Protein AF-A0A367WI48-F1 (afdb_monomer_lite)

Sequence (202 aa):
MNIEHQARLDLGQDYIAILPGCAQPVSLAIAKFRTCWGPYSAFSRRYPILRLIQELIDPAIAEYMDSLPNSYKNYVAGSGSGVGFSEIIRLIGLEAMVRMQRQLLRQFIKTSDEQTQRDQCFVATIESLIELTWDCACKRPKKSTATKGVNLNVQRKHNFCEFCGNLTEYSKFMLTVEQRKTNEVELIDHKKLGSGPINFRS

Structure (mmCIF, N/CA/C/O backbone):
data_AF-A0A367WI48-F1
#
_entry.id   AF-A0A367WI48-F1
#
loop_
_atom_site.group_PDB
_atom_site.id
_atom_site.type_symbol
_atom_site.label_atom_id
_atom_site.label_alt_id
_atom_site.label_comp_id
_atom_site.label_asym_id
_atom_site.label_entity_id
_atom_site.label_seq_id
_atom_site.pdbx_PDB_ins_code
_atom_site.Cartn_x
_atom_site.Cartn_y
_atom_site.Cartn_z
_atom_site.occupancy
_atom_site.B_iso_or_equiv
_atom_site.auth_seq_id
_atom_site.auth_comp_id
_atom_site.auth_asym_id
_atom_site.auth_atom_id
_atom_site.pdbx_PDB_model_num
ATOM 1 N N . MET A 1 1 ? 22.424 9.486 13.783 1.00 47.12 1 MET A N 1
ATOM 2 C CA . MET A 1 1 ? 21.858 9.916 12.486 1.00 47.12 1 MET A CA 1
ATOM 3 C C . MET A 1 1 ? 20.721 8.974 12.142 1.00 47.12 1 MET A C 1
ATOM 5 O O . MET A 1 1 ? 20.911 7.771 12.232 1.00 47.12 1 MET A O 1
ATOM 9 N N . ASN A 1 2 ? 19.530 9.519 11.896 1.00 64.62 2 ASN A N 1
ATOM 10 C CA . ASN A 1 2 ? 18.283 8.766 11.762 1.00 64.62 2 ASN A CA 1
ATOM 11 C C . ASN A 1 2 ? 18.339 7.872 10.507 1.00 64.62 2 ASN A C 1
ATOM 13 O O . ASN A 1 2 ? 18.608 8.387 9.424 1.00 64.62 2 ASN A O 1
ATOM 17 N N . ILE A 1 3 ? 18.122 6.560 10.650 1.00 65.81 3 ILE A N 1
ATOM 18 C CA . ILE A 1 3 ? 18.212 5.561 9.562 1.00 65.81 3 ILE A CA 1
ATOM 19 C C . ILE A 1 3 ? 17.354 5.982 8.354 1.00 65.81 3 ILE A C 1
ATOM 21 O O . ILE A 1 3 ? 17.777 5.846 7.210 1.00 65.81 3 ILE A O 1
ATOM 25 N N . GLU A 1 4 ? 16.198 6.598 8.611 1.00 66.81 4 GLU A N 1
ATOM 26 C CA . GLU A 1 4 ? 15.299 7.158 7.592 1.00 66.81 4 GLU A CA 1
ATOM 27 C C . GLU A 1 4 ? 15.905 8.356 6.839 1.00 66.81 4 GLU A C 1
ATOM 29 O O . GLU A 1 4 ? 15.733 8.486 5.629 1.00 66.81 4 GLU A O 1
ATOM 34 N N . HIS A 1 5 ? 16.669 9.217 7.521 1.00 63.38 5 HIS A N 1
ATOM 35 C CA . HIS A 1 5 ? 17.347 10.346 6.879 1.00 63.38 5 HIS A CA 1
ATOM 36 C C . HIS A 1 5 ? 18.465 9.859 5.951 1.00 63.38 5 HIS A C 1
ATOM 38 O O . HIS A 1 5 ? 18.629 10.400 4.861 1.00 63.38 5 HIS A O 1
ATOM 44 N N . GLN A 1 6 ? 19.207 8.822 6.353 1.00 63.84 6 GLN A N 1
ATOM 45 C CA . GLN A 1 6 ? 20.233 8.222 5.498 1.00 63.84 6 GLN A CA 1
ATOM 46 C C . GLN A 1 6 ? 19.604 7.523 4.285 1.00 63.84 6 GLN A C 1
ATOM 48 O O . GLN A 1 6 ? 20.007 7.788 3.158 1.00 63.84 6 GLN A O 1
ATOM 53 N N . ALA A 1 7 ? 18.539 6.741 4.486 1.00 65.12 7 ALA A N 1
ATOM 54 C CA . ALA A 1 7 ? 17.816 6.090 3.393 1.00 65.12 7 ALA A CA 1
ATOM 55 C C . ALA A 1 7 ? 17.245 7.095 2.375 1.00 65.12 7 ALA A C 1
ATOM 57 O O . ALA A 1 7 ? 17.258 6.837 1.171 1.00 65.12 7 ALA A O 1
ATOM 58 N N . ARG A 1 8 ? 16.771 8.258 2.840 1.00 69.81 8 ARG A N 1
ATOM 59 C CA . ARG A 1 8 ? 16.277 9.338 1.973 1.00 69.81 8 ARG A CA 1
ATOM 60 C C . ARG A 1 8 ? 17.384 9.973 1.134 1.00 69.81 8 ARG A C 1
ATOM 62 O O . ARG A 1 8 ? 17.139 10.315 -0.021 1.00 69.81 8 ARG A O 1
ATOM 69 N N . LEU A 1 9 ? 18.585 10.114 1.693 1.00 68.38 9 LEU A N 1
ATOM 70 C CA . LEU A 1 9 ? 19.755 10.601 0.960 1.00 68.38 9 LEU A CA 1
ATOM 71 C C . LEU A 1 9 ? 20.241 9.576 -0.074 1.00 68.38 9 LEU A C 1
ATOM 73 O O . LEU A 1 9 ? 20.512 9.955 -1.211 1.00 68.38 9 LEU A O 1
ATOM 77 N N . ASP A 1 10 ? 20.297 8.297 0.299 1.00 65.38 10 ASP A N 1
ATOM 78 C CA . ASP A 1 10 ? 20.833 7.226 -0.550 1.00 65.38 10 ASP A CA 1
ATOM 79 C C . ASP A 1 10 ? 19.925 6.918 -1.752 1.00 65.38 10 ASP A C 1
ATOM 81 O O . ASP A 1 10 ? 20.409 6.643 -2.851 1.00 65.38 10 ASP A O 1
ATOM 85 N N . LEU A 1 11 ? 18.603 6.966 -1.558 1.00 65.81 11 LEU A N 1
ATOM 86 C CA . LEU A 1 11 ? 17.622 6.603 -2.587 1.00 65.81 11 LEU A CA 1
ATOM 87 C C . LEU A 1 11 ? 17.169 7.792 -3.445 1.00 65.81 11 LEU A C 1
ATOM 89 O O . LEU A 1 11 ? 16.710 7.593 -4.569 1.00 65.81 11 LEU A O 1
ATOM 93 N N . GLY A 1 12 ? 17.295 9.030 -2.957 1.00 72.31 12 GLY A N 1
ATOM 94 C CA . GLY A 1 12 ? 16.944 10.235 -3.713 1.00 72.31 12 GLY A CA 1
ATOM 95 C C . GLY A 1 12 ? 15.519 10.195 -4.287 1.00 72.31 12 GLY A C 1
ATOM 96 O O . GLY A 1 12 ? 14.542 10.218 -3.545 1.00 72.31 12 GLY A O 1
ATOM 97 N N . GLN A 1 13 ? 15.398 10.147 -5.620 1.00 65.25 13 GLN A N 1
ATOM 98 C CA . GLN A 1 13 ? 14.105 10.083 -6.330 1.00 65.25 13 GLN A CA 1
ATOM 99 C C . GLN A 1 13 ? 13.401 8.720 -6.227 1.00 65.25 13 GLN A C 1
ATOM 101 O O . GLN A 1 13 ? 12.221 8.628 -6.548 1.00 65.25 13 GLN A O 1
ATOM 106 N N . ASP A 1 14 ? 14.107 7.680 -5.786 1.00 67.81 14 ASP A N 1
ATOM 107 C CA . ASP A 1 14 ? 13.581 6.332 -5.565 1.00 67.81 14 ASP A CA 1
ATOM 108 C C . ASP A 1 14 ? 13.254 6.094 -4.072 1.00 67.81 14 ASP A C 1
ATOM 110 O O . ASP A 1 14 ? 13.211 4.955 -3.594 1.00 67.81 14 ASP A O 1
ATOM 114 N N . TYR A 1 15 ? 13.031 7.165 -3.303 1.00 80.25 15 TYR A N 1
ATOM 115 C CA . TYR A 1 15 ? 12.593 7.082 -1.913 1.00 80.25 15 TYR A CA 1
ATOM 116 C C . TYR A 1 15 ? 11.065 7.056 -1.809 1.00 80.25 15 TYR A C 1
ATOM 118 O O . TYR A 1 15 ? 10.415 8.049 -2.118 1.00 80.25 15 TYR A O 1
ATOM 126 N N . ILE A 1 16 ? 10.515 5.954 -1.295 1.00 83.44 16 ILE A N 1
ATOM 127 C CA . ILE A 1 16 ? 9.084 5.820 -0.976 1.00 83.44 16 ILE A CA 1
ATOM 128 C C . ILE A 1 16 ? 8.861 6.177 0.483 1.00 83.44 16 ILE A C 1
ATOM 130 O O . ILE A 1 16 ? 9.529 5.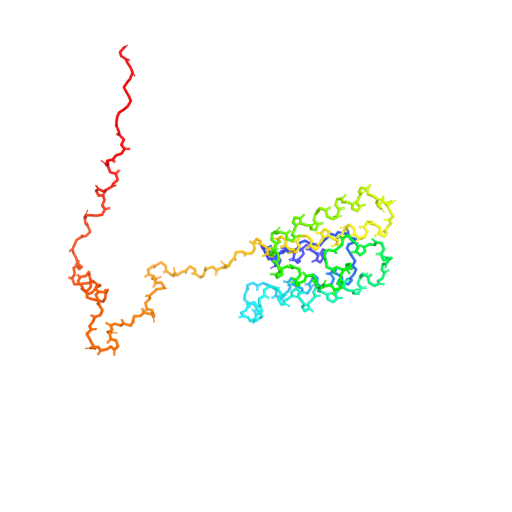589 1.322 1.00 83.44 16 ILE A O 1
ATOM 134 N N . ALA A 1 17 ? 7.940 7.068 0.839 1.00 85.56 17 ALA A N 1
ATOM 135 C CA . ALA A 1 17 ? 7.686 7.396 2.247 1.00 85.56 17 ALA A CA 1
ATOM 136 C C . ALA A 1 17 ? 6.996 6.243 3.012 1.00 85.56 17 ALA A C 1
ATOM 138 O O . ALA A 1 17 ? 6.113 5.575 2.484 1.00 85.56 17 ALA A O 1
ATOM 139 N N . ILE A 1 18 ? 7.395 6.016 4.269 1.00 90.31 18 ILE A N 1
ATOM 140 C CA . ILE A 1 18 ? 6.659 5.177 5.229 1.00 90.31 18 ILE A CA 1
ATOM 141 C C . ILE A 1 18 ? 6.183 6.114 6.330 1.00 90.31 18 ILE A C 1
ATOM 143 O O . ILE A 1 18 ? 6.982 6.880 6.873 1.00 90.31 18 ILE A O 1
ATOM 147 N N . LEU A 1 19 ? 4.893 6.080 6.648 1.00 90.38 19 LEU A N 1
ATOM 148 C CA . LEU A 1 19 ? 4.349 6.948 7.679 1.00 90.38 19 LEU A CA 1
ATOM 149 C C . LEU A 1 19 ? 4.687 6.428 9.084 1.00 90.38 19 LEU A C 1
ATOM 151 O O . LEU A 1 19 ? 4.693 5.212 9.313 1.00 90.38 19 LEU A O 1
ATOM 155 N N . PRO A 1 20 ? 4.940 7.334 10.049 1.00 88.81 20 PRO A N 1
ATOM 156 C CA . PRO A 1 20 ? 5.129 6.954 11.442 1.00 88.81 20 PRO A CA 1
ATOM 157 C C . PRO A 1 20 ? 3.922 6.172 11.970 1.00 88.81 20 PRO A C 1
ATOM 159 O O . PRO A 1 20 ? 2.783 6.584 11.780 1.00 88.81 20 PRO A O 1
ATOM 162 N N . GLY A 1 21 ? 4.173 5.047 12.640 1.00 89.75 21 GLY A N 1
ATOM 163 C CA . GLY A 1 21 ? 3.110 4.180 13.162 1.00 89.75 21 GLY A CA 1
ATOM 164 C C . GLY A 1 21 ? 2.577 3.143 12.168 1.00 89.75 21 GLY A C 1
ATOM 165 O O . GLY A 1 21 ? 1.692 2.373 12.531 1.00 89.75 21 GLY A O 1
ATOM 166 N N . CYS A 1 22 ? 3.126 3.075 10.949 1.00 93.00 22 CYS A N 1
ATOM 167 C CA . CYS A 1 22 ? 2.850 1.989 10.009 1.00 93.00 22 CYS A CA 1
ATOM 168 C C . CYS A 1 22 ? 3.175 0.620 10.632 1.00 93.00 22 CYS A C 1
ATOM 170 O O . CYS A 1 22 ? 4.177 0.461 11.335 1.00 93.00 22 CYS A O 1
ATOM 172 N N . ALA A 1 23 ? 2.328 -0.372 10.359 1.00 94.50 23 ALA A N 1
ATOM 173 C CA . ALA A 1 23 ? 2.475 -1.721 10.877 1.00 94.50 23 ALA A CA 1
ATOM 174 C C . ALA A 1 23 ? 3.844 -2.322 10.527 1.00 94.50 23 ALA A C 1
ATOM 176 O O . ALA A 1 23 ? 4.371 -2.141 9.425 1.00 94.50 23 ALA A O 1
ATOM 177 N N . GLN A 1 24 ? 4.423 -3.076 11.464 1.00 94.81 24 GLN A N 1
ATOM 178 C CA . GLN A 1 24 ? 5.767 -3.631 11.302 1.00 94.81 24 GLN A CA 1
ATOM 179 C C . GLN A 1 24 ? 5.911 -4.531 10.055 1.00 94.81 24 GLN A C 1
ATOM 181 O O . GLN A 1 24 ? 6.867 -4.314 9.308 1.00 94.81 24 GLN A O 1
ATOM 186 N N . PRO A 1 25 ? 4.998 -5.481 9.755 1.00 94.50 25 PRO A N 1
ATOM 187 C CA . PRO A 1 25 ? 5.139 -6.325 8.565 1.00 94.50 25 PRO A CA 1
ATOM 188 C C . PRO A 1 25 ? 5.172 -5.496 7.273 1.00 94.50 25 PRO A C 1
ATOM 190 O O . PRO A 1 25 ? 6.031 -5.697 6.413 1.00 94.50 25 PRO A O 1
ATOM 193 N N . VAL A 1 26 ? 4.291 -4.494 7.176 1.00 94.44 26 VAL A N 1
ATOM 194 C CA . VAL A 1 26 ? 4.155 -3.634 5.993 1.00 94.44 26 VAL A CA 1
ATOM 195 C C . VAL A 1 26 ? 5.338 -2.677 5.853 1.00 94.44 26 VAL A C 1
ATOM 197 O O . VAL A 1 26 ? 5.917 -2.573 4.774 1.00 94.44 26 VAL A O 1
ATOM 200 N N . SER A 1 27 ? 5.758 -2.014 6.930 1.00 93.75 27 SER A N 1
ATOM 201 C CA . SER A 1 27 ? 6.914 -1.107 6.900 1.00 93.75 27 SER A CA 1
ATOM 202 C C . SER A 1 27 ? 8.210 -1.831 6.518 1.00 93.75 27 SER A C 1
ATOM 204 O O . SER A 1 27 ? 8.969 -1.330 5.687 1.00 93.75 27 SER A O 1
ATOM 206 N N . LEU A 1 28 ? 8.438 -3.046 7.032 1.00 93.12 28 LEU A N 1
ATOM 207 C CA . LEU A 1 28 ? 9.578 -3.881 6.639 1.00 93.12 28 LEU A CA 1
ATOM 208 C C . LEU A 1 28 ? 9.509 -4.298 5.166 1.00 93.12 28 LEU A C 1
ATOM 210 O O . LEU A 1 28 ? 10.534 -4.303 4.478 1.00 93.12 28 LEU A O 1
ATOM 214 N N . ALA A 1 29 ? 8.320 -4.632 4.668 1.00 94.12 29 ALA A N 1
ATOM 215 C CA . ALA A 1 29 ? 8.118 -4.978 3.268 1.00 94.12 29 ALA A CA 1
ATOM 216 C C . ALA A 1 29 ? 8.383 -3.788 2.335 1.00 94.12 29 ALA A C 1
ATOM 218 O O . ALA A 1 29 ? 9.097 -3.944 1.344 1.00 94.12 29 ALA A O 1
ATOM 219 N N . ILE A 1 30 ? 7.904 -2.586 2.680 1.00 91.62 30 ILE A N 1
ATOM 220 C CA . ILE A 1 30 ? 8.191 -1.353 1.929 1.00 91.62 30 ILE A CA 1
ATOM 221 C C . ILE A 1 30 ? 9.692 -1.042 1.972 1.00 91.62 30 ILE A C 1
ATOM 223 O O . ILE A 1 30 ? 10.283 -0.715 0.944 1.00 91.62 30 ILE A O 1
ATOM 227 N N . ALA A 1 31 ? 10.348 -1.207 3.122 1.00 89.69 31 ALA A N 1
ATOM 228 C CA . ALA A 1 31 ? 11.792 -1.009 3.235 1.00 89.69 31 ALA A CA 1
ATOM 229 C C . ALA A 1 31 ? 12.585 -1.970 2.330 1.00 89.69 31 ALA A C 1
ATOM 231 O O . ALA A 1 31 ? 13.525 -1.547 1.659 1.00 89.69 31 ALA A O 1
ATOM 232 N N . LYS A 1 32 ? 12.181 -3.245 2.239 1.00 88.88 32 LYS A N 1
ATOM 233 C CA . LYS A 1 32 ? 12.758 -4.203 1.278 1.00 88.88 32 LYS A CA 1
ATOM 234 C C . LYS A 1 32 ? 12.434 -3.825 -0.168 1.00 88.88 32 LYS A C 1
ATOM 236 O O . LYS A 1 32 ? 13.302 -3.887 -1.030 1.00 88.88 32 LYS A O 1
ATOM 241 N N . PHE A 1 33 ? 11.214 -3.373 -0.443 1.00 89.00 33 PHE A N 1
ATOM 242 C CA . PHE A 1 33 ? 10.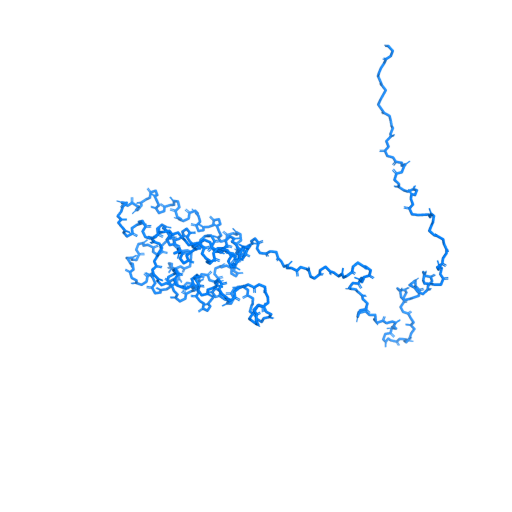826 -2.903 -1.772 1.00 89.00 33 PHE A CA 1
ATOM 243 C C . PHE A 1 33 ? 11.731 -1.752 -2.243 1.00 89.00 33 PHE A C 1
ATOM 245 O O . PHE A 1 33 ? 12.208 -1.775 -3.381 1.00 89.00 33 PHE A O 1
ATOM 252 N N . ARG A 1 34 ? 12.051 -0.802 -1.348 1.00 85.75 34 ARG A N 1
ATOM 253 C CA . ARG A 1 34 ? 12.959 0.329 -1.610 1.00 85.75 34 ARG A CA 1
ATOM 254 C C . ARG A 1 34 ? 14.348 -0.108 -2.100 1.00 85.75 34 ARG A C 1
ATOM 256 O O . ARG A 1 34 ? 14.935 0.571 -2.937 1.00 85.75 34 ARG A O 1
ATOM 263 N N . THR A 1 35 ? 14.878 -1.238 -1.632 1.00 81.00 35 THR A N 1
ATOM 264 C CA . THR A 1 35 ? 16.200 -1.721 -2.073 1.00 81.00 35 THR A CA 1
ATOM 265 C C . THR A 1 35 ? 16.134 -2.460 -3.411 1.00 81.00 35 THR A C 1
ATOM 267 O O . THR A 1 35 ? 17.088 -2.434 -4.189 1.00 81.00 35 THR A O 1
ATOM 270 N N . CYS A 1 36 ? 14.998 -3.084 -3.725 1.00 77.88 36 CYS A N 1
ATOM 271 C CA . CYS A 1 36 ? 14.823 -3.870 -4.945 1.00 77.88 36 CYS A CA 1
ATOM 272 C C . CYS A 1 36 ? 14.371 -3.039 -6.156 1.00 77.88 36 CYS A C 1
ATOM 274 O O . CYS A 1 36 ? 14.679 -3.412 -7.292 1.00 77.88 36 CYS A O 1
ATOM 276 N N . TRP A 1 37 ? 13.654 -1.928 -5.949 1.00 78.00 37 TRP A N 1
ATOM 277 C CA . TRP A 1 37 ? 13.017 -1.184 -7.043 1.00 78.00 37 TRP A CA 1
ATOM 278 C C . TRP A 1 37 ? 13.905 -0.123 -7.720 1.00 78.00 37 TRP A C 1
ATOM 280 O O . TRP A 1 37 ? 13.530 0.352 -8.791 1.00 78.00 37 TRP A O 1
ATOM 290 N N . GLY A 1 38 ? 15.069 0.243 -7.173 1.00 65.50 38 GLY A N 1
ATOM 291 C CA . GLY A 1 38 ? 15.946 1.271 -7.755 1.00 65.50 38 GLY A CA 1
ATOM 292 C C . GLY A 1 38 ? 16.438 0.960 -9.190 1.00 65.50 38 GLY A C 1
ATOM 293 O O . GLY A 1 38 ? 16.544 -0.209 -9.584 1.00 65.50 38 GLY A O 1
ATOM 294 N N . PRO A 1 39 ? 16.750 1.984 -10.008 1.00 54.97 39 PRO A N 1
ATOM 295 C CA . PRO A 1 39 ? 17.339 1.812 -11.331 1.00 54.97 39 PRO A CA 1
ATOM 296 C C . PRO A 1 39 ? 18.713 1.152 -11.176 1.00 54.97 39 PRO A C 1
ATOM 298 O O . PRO A 1 39 ? 19.511 1.596 -10.363 1.00 54.97 39 PRO A O 1
ATOM 301 N N . TYR A 1 40 ? 18.987 0.116 -11.974 1.00 42.84 40 TYR A N 1
ATOM 302 C CA . TYR A 1 40 ? 20.199 -0.726 -11.930 1.00 42.84 40 TYR A CA 1
ATOM 303 C C . TYR A 1 40 ? 20.240 -1.858 -10.898 1.00 42.84 40 TYR A C 1
ATOM 305 O O . TYR A 1 40 ? 21.224 -2.599 -10.888 1.00 42.84 40 TYR A O 1
ATOM 313 N N . SER A 1 41 ? 19.182 -2.113 -10.122 1.00 49.16 41 SER A N 1
ATOM 314 C CA . SER A 1 41 ? 19.106 -3.420 -9.463 1.00 49.16 41 SER A CA 1
ATOM 315 C C . SER A 1 41 ? 19.038 -4.507 -10.551 1.00 49.16 41 SER A C 1
ATOM 317 O O . SER A 1 41 ? 18.305 -4.376 -11.538 1.00 49.16 41 SER A O 1
ATOM 319 N N . ALA A 1 42 ? 19.799 -5.598 -10.415 1.00 44.78 42 ALA A N 1
ATOM 320 C CA . ALA A 1 42 ? 19.717 -6.741 -11.339 1.00 44.78 42 ALA A CA 1
ATOM 321 C C . ALA A 1 42 ? 18.272 -7.289 -11.459 1.00 44.78 42 ALA A C 1
ATOM 323 O O . ALA A 1 42 ? 17.909 -7.921 -12.452 1.00 44.78 42 ALA A O 1
ATOM 324 N N . PHE A 1 43 ? 17.435 -6.964 -10.471 1.00 45.00 43 PHE A N 1
ATOM 325 C CA . PHE A 1 43 ? 16.011 -7.255 -10.386 1.00 45.00 43 PHE A CA 1
ATOM 326 C C . PHE A 1 43 ? 15.131 -6.316 -11.240 1.00 45.00 43 PHE A C 1
ATOM 328 O O . PHE A 1 43 ? 14.153 -6.772 -11.830 1.00 45.00 43 PHE A O 1
ATOM 335 N N . SER A 1 44 ? 15.496 -5.043 -11.427 1.00 45.53 44 SER A N 1
ATOM 336 C CA . SER A 1 44 ? 14.730 -4.063 -12.223 1.00 45.53 44 SER A CA 1
ATOM 337 C C . SER A 1 44 ? 14.587 -4.447 -13.706 1.00 45.53 44 SER A C 1
ATOM 339 O O . SER A 1 44 ? 13.616 -4.053 -14.351 1.00 45.53 44 SER A O 1
ATOM 341 N N . ARG A 1 45 ? 15.506 -5.256 -14.256 1.00 48.75 45 ARG A N 1
ATOM 342 C CA . ARG A 1 45 ? 15.427 -5.755 -15.644 1.00 48.75 45 ARG A CA 1
ATOM 343 C C . ARG A 1 45 ? 14.502 -6.965 -15.825 1.00 48.75 45 ARG A C 1
ATOM 345 O O . ARG A 1 45 ? 14.214 -7.315 -16.965 1.00 48.75 45 ARG A O 1
ATOM 352 N N . ARG A 1 46 ? 14.074 -7.628 -14.742 1.00 46.78 46 ARG A N 1
ATOM 353 C CA . ARG A 1 46 ? 13.409 -8.947 -14.801 1.00 46.78 46 ARG A CA 1
ATOM 354 C C . ARG A 1 46 ? 12.053 -9.016 -14.087 1.00 46.78 46 ARG A C 1
ATOM 356 O O . ARG A 1 46 ? 11.295 -9.942 -14.358 1.00 46.78 46 ARG A O 1
ATOM 363 N N . TYR A 1 47 ? 11.726 -8.048 -13.228 1.00 53.59 47 TYR A N 1
ATOM 364 C CA . TYR A 1 47 ? 10.480 -8.029 -12.457 1.00 53.59 47 TYR A CA 1
ATOM 365 C C . TYR A 1 47 ? 9.636 -6.798 -12.828 1.00 53.59 47 TYR A C 1
ATOM 367 O O . TYR A 1 47 ? 10.036 -5.672 -12.526 1.00 53.59 47 TYR A O 1
ATOM 375 N N . PRO A 1 48 ? 8.467 -6.973 -13.479 1.00 75.50 48 PRO A N 1
ATOM 376 C CA . PRO A 1 48 ? 7.454 -5.923 -13.565 1.00 75.50 48 PRO A CA 1
ATOM 377 C C . PRO A 1 48 ? 7.154 -5.431 -12.147 1.00 75.50 48 PRO A C 1
ATOM 379 O O . PRO A 1 48 ? 7.073 -6.252 -11.239 1.00 75.50 48 PRO A O 1
ATOM 382 N N . ILE A 1 49 ? 6.976 -4.128 -11.937 1.00 82.69 49 ILE A N 1
ATOM 383 C CA . ILE A 1 49 ? 6.721 -3.535 -10.608 1.00 82.69 49 ILE A CA 1
ATOM 384 C C . ILE A 1 49 ? 5.622 -4.275 -9.818 1.00 82.69 49 ILE A C 1
ATOM 386 O O . ILE A 1 49 ? 5.750 -4.482 -8.617 1.00 82.69 49 ILE A O 1
ATOM 390 N N . LEU A 1 50 ? 4.611 -4.789 -10.526 1.00 84.44 50 LEU A N 1
ATOM 391 C CA . LEU A 1 50 ? 3.533 -5.618 -9.982 1.00 84.44 50 LEU A CA 1
ATOM 392 C C . LEU A 1 50 ? 4.021 -6.914 -9.331 1.00 84.44 50 LEU A C 1
ATOM 394 O O . LEU A 1 50 ? 3.477 -7.323 -8.317 1.00 84.44 50 LEU A O 1
ATOM 398 N N . ARG A 1 51 ? 5.056 -7.549 -9.884 1.00 85.25 51 ARG A N 1
ATOM 399 C CA . ARG A 1 51 ? 5.631 -8.777 -9.331 1.00 85.25 51 ARG A CA 1
ATOM 400 C C . ARG A 1 51 ? 6.379 -8.509 -8.026 1.00 85.25 51 ARG A C 1
ATOM 402 O O . ARG A 1 51 ? 6.283 -9.311 -7.111 1.00 85.25 51 ARG A O 1
ATOM 409 N N . LEU A 1 52 ? 7.061 -7.365 -7.911 1.00 88.12 52 LEU A N 1
ATOM 410 C CA . LEU A 1 52 ? 7.668 -6.948 -6.639 1.00 88.12 52 LEU A CA 1
ATOM 411 C C . LEU A 1 52 ? 6.601 -6.672 -5.572 1.00 88.12 52 LEU A C 1
ATOM 413 O O . LEU A 1 52 ? 6.791 -7.040 -4.418 1.00 88.12 52 LEU A O 1
ATOM 417 N N . ILE A 1 53 ? 5.474 -6.063 -5.956 1.00 90.50 53 ILE A N 1
ATOM 418 C CA . ILE A 1 53 ? 4.329 -5.873 -5.053 1.00 90.50 53 ILE A CA 1
ATOM 419 C C . ILE A 1 53 ? 3.776 -7.238 -4.623 1.00 90.50 53 ILE A C 1
ATOM 421 O O . ILE A 1 53 ? 3.623 -7.487 -3.433 1.00 90.50 53 ILE A O 1
ATOM 425 N N . GLN A 1 54 ? 3.564 -8.151 -5.568 1.00 91.12 54 GLN A N 1
ATOM 426 C CA . GLN A 1 54 ? 3.054 -9.492 -5.289 1.00 91.12 54 GLN A CA 1
ATOM 427 C C . GLN A 1 54 ? 3.965 -10.303 -4.352 1.00 91.12 54 GLN A C 1
ATOM 429 O O . GLN A 1 54 ? 3.478 -11.001 -3.473 1.00 91.12 54 GLN A O 1
ATOM 434 N N . GLU A 1 55 ? 5.285 -10.240 -4.537 1.00 90.75 55 GLU A N 1
ATOM 435 C CA . GLU A 1 55 ? 6.233 -11.055 -3.766 1.00 90.75 55 GLU A CA 1
ATOM 436 C C . GLU A 1 55 ? 6.555 -10.456 -2.387 1.00 90.75 55 GLU A C 1
ATOM 438 O O . GLU A 1 55 ? 6.817 -11.204 -1.447 1.00 90.75 55 GLU A O 1
ATOM 443 N N . LEU A 1 56 ? 6.551 -9.124 -2.249 1.00 92.19 56 LEU A N 1
ATOM 444 C CA . LEU A 1 56 ? 6.970 -8.451 -1.012 1.00 92.19 56 LEU A CA 1
ATOM 445 C C . LEU A 1 56 ? 5.808 -7.853 -0.221 1.00 92.19 56 LEU A C 1
ATOM 447 O O . LEU A 1 56 ? 5.811 -7.926 1.005 1.00 92.19 56 LEU A O 1
ATOM 451 N N . ILE A 1 57 ? 4.845 -7.234 -0.903 1.00 93.94 57 ILE A N 1
ATOM 452 C CA . ILE A 1 57 ? 3.799 -6.422 -0.272 1.00 93.94 57 ILE A CA 1
ATOM 453 C C . ILE A 1 57 ? 2.555 -7.260 0.028 1.00 93.94 57 ILE A C 1
ATOM 455 O O . ILE A 1 57 ? 2.056 -7.189 1.147 1.00 93.94 57 ILE A O 1
ATOM 459 N N . ASP A 1 58 ? 2.082 -8.084 -0.914 1.00 93.50 58 ASP A N 1
ATOM 460 C CA . ASP A 1 58 ? 0.872 -8.898 -0.708 1.00 93.50 58 ASP A CA 1
ATOM 461 C C . ASP A 1 58 ? 0.956 -9.798 0.545 1.00 93.50 58 ASP A C 1
ATOM 463 O O . ASP A 1 58 ? 0.001 -9.786 1.327 1.00 93.50 58 ASP A O 1
ATOM 467 N N . PRO A 1 59 ? 2.070 -10.516 0.821 1.00 94.38 59 PRO A N 1
ATOM 468 C CA . PRO A 1 59 ? 2.179 -11.335 2.029 1.00 94.38 59 PRO A CA 1
ATOM 469 C C . PRO A 1 59 ? 2.174 -10.500 3.312 1.00 94.38 59 PRO A C 1
ATOM 471 O O . PRO A 1 59 ? 1.554 -10.890 4.296 1.00 94.38 59 PRO A O 1
ATOM 474 N N . ALA A 1 60 ? 2.821 -9.332 3.296 1.00 95.06 60 ALA A N 1
ATOM 475 C CA . ALA A 1 60 ? 2.875 -8.441 4.452 1.00 95.06 60 ALA A CA 1
ATOM 476 C C . ALA A 1 60 ? 1.511 -7.808 4.763 1.00 95.06 60 ALA A C 1
ATOM 478 O O . ALA A 1 60 ? 1.167 -7.624 5.931 1.00 95.06 60 ALA A O 1
ATOM 479 N N . ILE A 1 61 ? 0.722 -7.496 3.728 1.00 94.12 61 ILE A N 1
ATOM 480 C CA . ILE A 1 61 ? -0.669 -7.068 3.895 1.00 94.12 61 ILE A CA 1
ATOM 481 C C . ILE A 1 61 ? -1.490 -8.217 4.473 1.00 94.12 61 ILE A C 1
ATOM 483 O O . ILE A 1 61 ? -2.217 -7.989 5.430 1.00 94.12 61 ILE A O 1
ATOM 487 N N . ALA A 1 62 ? -1.374 -9.435 3.937 1.00 92.94 62 ALA A N 1
ATOM 488 C CA . ALA A 1 62 ? -2.121 -10.586 4.447 1.00 92.94 62 ALA A CA 1
ATOM 489 C C . ALA A 1 62 ? -1.833 -10.836 5.938 1.00 92.94 62 ALA A C 1
ATOM 491 O O . ALA A 1 62 ? -2.764 -10.856 6.738 1.00 92.94 62 ALA A O 1
ATOM 492 N N . GLU A 1 63 ? -0.552 -10.893 6.319 1.00 93.88 63 GLU A N 1
ATOM 493 C CA . GLU A 1 63 ? -0.118 -11.049 7.713 1.00 93.88 63 GLU A CA 1
ATOM 494 C C . GLU A 1 63 ? -0.685 -9.943 8.616 1.00 93.88 63 GLU A C 1
ATOM 496 O O . GLU A 1 63 ? -1.214 -10.212 9.695 1.00 93.88 63 GLU A O 1
ATOM 501 N N . TYR A 1 64 ? -0.629 -8.686 8.165 1.00 94.44 64 TYR A N 1
ATOM 502 C CA . TYR A 1 64 ? -1.188 -7.573 8.923 1.00 94.44 64 TYR A CA 1
ATOM 503 C C . TYR A 1 64 ? -2.714 -7.670 9.060 1.00 94.44 64 TYR A C 1
ATOM 505 O O . TYR A 1 64 ? -3.247 -7.475 10.153 1.00 94.44 64 TYR A O 1
ATOM 513 N N . MET A 1 65 ? -3.425 -8.011 7.986 1.00 92.38 65 MET A N 1
ATOM 514 C CA . MET A 1 65 ? -4.885 -8.116 7.989 1.00 92.38 65 MET A CA 1
ATOM 515 C C . MET A 1 65 ? -5.399 -9.298 8.816 1.00 92.38 65 MET A C 1
ATOM 517 O O . MET A 1 65 ? -6.513 -9.220 9.335 1.00 92.38 65 MET A O 1
ATOM 521 N N . ASP A 1 66 ? -4.603 -10.354 8.981 1.00 92.25 66 ASP A N 1
ATOM 522 C CA . ASP A 1 66 ? -4.917 -11.475 9.874 1.00 92.25 66 ASP A CA 1
ATOM 523 C C . ASP A 1 66 ? -4.787 -11.098 11.358 1.00 92.25 66 ASP A C 1
ATOM 525 O O . ASP A 1 66 ? -5.457 -11.684 12.207 1.00 92.25 66 ASP A O 1
ATOM 529 N N . SER A 1 67 ? -3.989 -10.072 11.679 1.00 91.94 67 SER A N 1
ATOM 530 C CA . SER A 1 67 ? -3.868 -9.529 13.042 1.00 91.94 67 SER A CA 1
ATOM 531 C C . SER A 1 67 ? -5.012 -8.585 13.447 1.00 91.94 67 SER A C 1
ATOM 533 O O . SER A 1 67 ? -5.116 -8.199 14.615 1.00 91.94 67 SER A O 1
ATOM 535 N N . LEU A 1 68 ? -5.871 -8.195 12.498 1.00 91.25 68 LEU A N 1
ATOM 536 C CA . LEU A 1 68 ? -6.930 -7.206 12.694 1.00 91.25 68 LEU A CA 1
ATOM 537 C C . LEU A 1 68 ? -8.332 -7.834 12.737 1.00 91.25 68 LEU A C 1
ATOM 539 O O . LEU A 1 68 ? -8.579 -8.881 12.136 1.00 91.25 68 LEU A O 1
ATOM 543 N N . PRO A 1 69 ? -9.308 -7.164 13.382 1.00 91.31 69 PRO A N 1
ATOM 544 C CA . PRO A 1 69 ? -10.709 -7.547 13.269 1.00 91.31 69 PRO A CA 1
ATOM 545 C C . PRO A 1 69 ? -11.192 -7.525 11.812 1.00 91.31 69 PRO A C 1
ATOM 547 O O . PRO A 1 69 ? -10.830 -6.647 11.026 1.00 91.31 69 PRO A O 1
ATOM 550 N N . ASN A 1 70 ? -12.095 -8.444 11.463 1.00 88.38 70 ASN A N 1
ATOM 551 C CA . ASN A 1 70 ? -12.614 -8.568 10.095 1.00 88.38 70 ASN A CA 1
ATOM 552 C C . ASN A 1 70 ? -13.301 -7.293 9.568 1.00 88.38 70 ASN A C 1
ATOM 554 O O . ASN A 1 70 ? -13.366 -7.108 8.355 1.00 88.38 70 ASN A O 1
ATOM 558 N N . SER A 1 71 ? -13.772 -6.396 10.443 1.00 89.06 71 SER A N 1
ATOM 559 C CA . SER A 1 71 ? -14.348 -5.102 10.049 1.00 89.06 71 SER A CA 1
ATOM 560 C C . SER A 1 71 ? -13.375 -4.235 9.240 1.00 89.06 71 SER A C 1
ATOM 562 O O . SER A 1 71 ? -13.812 -3.515 8.344 1.00 89.06 71 SER A O 1
ATOM 564 N N . TYR A 1 72 ? -12.064 -4.348 9.482 1.00 90.19 72 TYR A N 1
ATOM 565 C CA . TYR A 1 72 ? -11.036 -3.556 8.798 1.00 90.19 72 TYR A CA 1
ATOM 566 C C . TYR A 1 72 ? -10.803 -4.012 7.349 1.00 90.19 72 TYR A C 1
ATOM 568 O O . TYR A 1 72 ? -10.396 -3.212 6.504 1.00 90.19 72 TYR A O 1
ATOM 576 N N . LYS A 1 73 ? -11.113 -5.277 7.021 1.00 88.50 73 LYS A N 1
ATOM 577 C CA . LYS A 1 73 ? -10.895 -5.868 5.684 1.00 88.50 73 LYS A CA 1
ATOM 578 C C . LYS A 1 73 ? -11.679 -5.169 4.577 1.00 88.50 73 LYS A C 1
ATOM 580 O O . LYS A 1 73 ? -11.232 -5.144 3.434 1.00 88.50 73 LYS A O 1
ATOM 585 N N . ASN A 1 74 ? -12.796 -4.534 4.922 1.00 89.12 74 ASN A N 1
ATOM 586 C CA . ASN A 1 74 ? -13.627 -3.787 3.977 1.00 89.12 74 ASN A CA 1
ATOM 587 C C . ASN A 1 74 ? -12.977 -2.480 3.493 1.00 89.12 74 ASN A C 1
ATOM 589 O O . ASN A 1 74 ? -13.413 -1.914 2.493 1.00 89.12 74 ASN A O 1
ATOM 593 N N . TYR A 1 75 ? -11.938 -2.004 4.183 1.00 91.12 75 TYR A N 1
ATOM 594 C CA . TYR A 1 75 ? -11.274 -0.734 3.885 1.00 91.12 75 TYR A CA 1
ATOM 595 C C . TYR A 1 75 ? -9.933 -0.909 3.165 1.00 91.12 75 TYR A C 1
ATOM 597 O O . TYR A 1 75 ? -9.240 0.072 2.895 1.00 91.12 75 TYR A O 1
ATOM 605 N N . VAL A 1 76 ? -9.572 -2.143 2.813 1.00 88.44 76 VAL A N 1
ATOM 606 C CA . VAL A 1 76 ? -8.378 -2.466 2.026 1.00 88.44 76 VAL A CA 1
ATOM 607 C C . VAL A 1 76 ? -8.821 -3.132 0.737 1.00 88.44 76 VAL A C 1
ATOM 609 O O . VAL A 1 76 ? -9.522 -4.146 0.770 1.00 88.44 76 VAL A O 1
ATOM 612 N N . ALA A 1 77 ? -8.431 -2.571 -0.410 1.00 85.19 77 ALA A N 1
ATOM 613 C CA . ALA A 1 77 ? -8.853 -3.136 -1.686 1.00 85.19 77 ALA A CA 1
ATOM 614 C C . ALA A 1 77 ? -8.363 -4.588 -1.820 1.00 85.19 77 ALA A C 1
ATOM 616 O O . ALA A 1 77 ? -7.199 -4.891 -1.562 1.00 85.19 77 ALA A O 1
ATOM 617 N N . GLY A 1 78 ? -9.272 -5.486 -2.201 1.00 81.81 78 GLY A N 1
ATOM 618 C CA . GLY A 1 78 ? -8.998 -6.914 -2.372 1.00 81.81 78 GLY A CA 1
ATOM 619 C C . GLY A 1 78 ? -9.045 -7.747 -1.085 1.00 81.81 78 GLY A C 1
ATOM 620 O O . GLY A 1 78 ? -9.451 -8.906 -1.143 1.00 81.81 78 GLY A O 1
ATOM 621 N N . SER A 1 79 ? -8.751 -7.169 0.087 1.00 79.12 7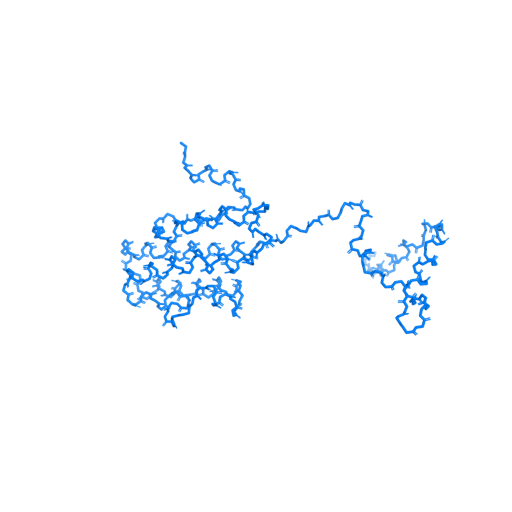9 SER A N 1
ATOM 622 C CA . SER A 1 79 ? -8.689 -7.923 1.353 1.00 79.12 79 SER A CA 1
ATOM 623 C C . SER A 1 79 ? -10.031 -8.553 1.746 1.00 79.12 79 SER A C 1
ATOM 625 O O . SER A 1 79 ? -10.070 -9.717 2.140 1.00 79.12 79 SER A O 1
ATOM 627 N N . GLY A 1 80 ? -11.147 -7.837 1.567 1.00 70.75 80 GLY A N 1
ATOM 628 C CA . GLY A 1 80 ? -12.492 -8.365 1.840 1.00 70.75 80 GLY A CA 1
ATOM 629 C C . GLY A 1 80 ? -12.944 -9.494 0.902 1.00 70.75 80 GLY A C 1
ATOM 630 O O . GLY A 1 80 ? -13.831 -10.263 1.259 1.00 70.75 80 GLY A O 1
ATOM 631 N N . SER A 1 81 ? -12.330 -9.622 -0.278 1.00 74.06 81 SER A N 1
ATOM 632 C CA . SER A 1 81 ? -12.653 -10.640 -1.290 1.00 74.06 81 SER A CA 1
ATOM 633 C C . SER A 1 81 ? -11.580 -11.727 -1.426 1.00 74.06 81 SER A C 1
ATOM 635 O O . SER A 1 81 ? -11.674 -12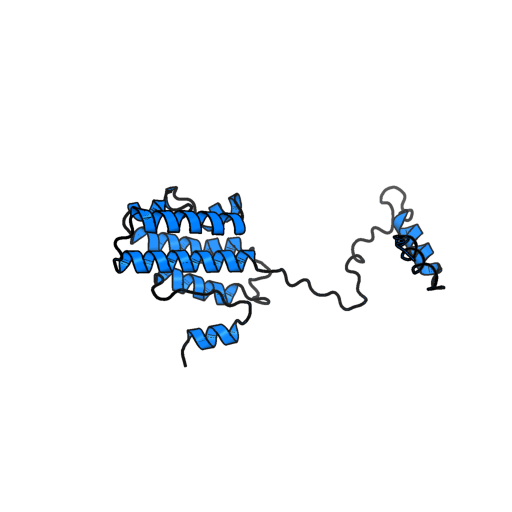.559 -2.325 1.00 74.06 81 SER A O 1
ATOM 637 N N . GLY A 1 82 ? -10.542 -11.711 -0.581 1.00 78.06 82 GLY A N 1
ATOM 638 C CA . GLY A 1 82 ? -9.406 -12.637 -0.671 1.00 78.06 82 GLY A CA 1
ATOM 639 C C . GLY A 1 82 ? -8.527 -12.435 -1.912 1.00 78.06 82 GLY A C 1
ATOM 640 O O . GLY A 1 82 ? -7.776 -13.330 -2.289 1.00 78.06 82 GLY A O 1
ATOM 641 N N . VAL A 1 83 ? -8.623 -11.274 -2.564 1.00 86.31 83 VAL A N 1
ATOM 642 C CA . VAL A 1 83 ? -7.827 -10.929 -3.747 1.00 86.31 83 VAL A CA 1
ATOM 643 C C . VAL A 1 83 ? -6.598 -10.141 -3.300 1.00 86.31 83 VAL A C 1
ATOM 645 O O . VAL A 1 83 ? -6.711 -9.197 -2.519 1.00 86.31 83 VAL A O 1
ATOM 648 N N . GLY A 1 84 ? -5.422 -10.522 -3.800 1.00 88.25 84 GLY A N 1
ATOM 649 C CA . GLY A 1 84 ? -4.166 -9.837 -3.492 1.00 88.25 84 GLY A CA 1
ATOM 650 C C . GLY A 1 84 ? -4.161 -8.381 -3.961 1.00 88.25 84 GLY A C 1
ATOM 651 O O . GLY A 1 84 ? -4.786 -8.025 -4.964 1.00 88.25 84 GLY A O 1
ATOM 652 N N . PHE A 1 85 ? -3.419 -7.534 -3.252 1.00 91.00 85 PHE A N 1
ATOM 653 C CA . PHE A 1 85 ? -3.293 -6.111 -3.568 1.00 91.00 85 PHE A CA 1
ATOM 654 C C . PHE A 1 85 ? -2.697 -5.902 -4.971 1.00 91.00 85 PHE A C 1
ATOM 656 O O . PHE A 1 85 ? -3.206 -5.099 -5.758 1.00 91.00 85 PHE A O 1
ATOM 663 N N . SER A 1 86 ? -1.684 -6.695 -5.335 1.00 91.06 86 SER A N 1
ATOM 664 C CA . SER A 1 86 ? -1.098 -6.704 -6.682 1.00 91.06 86 SER A CA 1
ATOM 665 C C . SER A 1 86 ? -2.090 -7.082 -7.789 1.00 91.06 86 SER A C 1
ATOM 667 O O . SER A 1 86 ? -2.021 -6.533 -8.892 1.00 91.06 86 SER A O 1
ATOM 669 N N . GLU A 1 87 ? -3.034 -7.979 -7.503 1.00 90.19 87 GLU A N 1
ATOM 670 C CA . GLU A 1 87 ? -4.013 -8.453 -8.479 1.00 90.19 87 GLU A CA 1
ATOM 671 C C . GLU A 1 87 ? -5.100 -7.406 -8.732 1.00 90.19 87 GLU A C 1
ATOM 673 O O . GLU A 1 87 ? -5.464 -7.159 -9.881 1.00 90.19 87 GLU A O 1
ATOM 678 N N . ILE A 1 88 ? -5.535 -6.682 -7.695 1.00 91.19 88 ILE A N 1
ATOM 679 C CA . ILE A 1 88 ?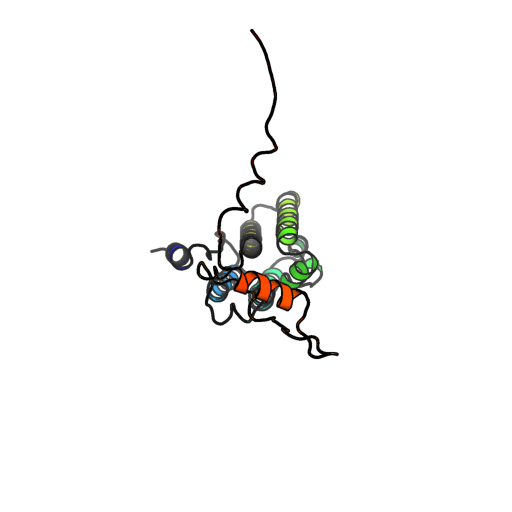 -6.405 -5.514 -7.882 1.00 91.19 88 ILE A CA 1
ATOM 680 C C . ILE A 1 88 ? -5.712 -4.472 -8.762 1.00 91.19 88 ILE A C 1
ATOM 682 O O . ILE A 1 88 ? -6.307 -3.998 -9.729 1.00 91.19 88 ILE A O 1
ATOM 686 N N . ILE A 1 89 ? -4.436 -4.165 -8.500 1.00 90.62 89 ILE A N 1
ATOM 687 C CA . ILE A 1 89 ? -3.667 -3.231 -9.335 1.00 90.62 89 ILE A CA 1
ATOM 688 C C . ILE A 1 89 ? -3.582 -3.719 -10.785 1.00 90.62 89 ILE A C 1
ATOM 690 O O . ILE A 1 89 ? -3.683 -2.904 -11.700 1.00 90.62 89 ILE A O 1
ATOM 694 N N . ARG A 1 90 ? -3.406 -5.023 -11.023 1.00 89.00 90 ARG A N 1
ATOM 695 C CA . ARG A 1 90 ? -3.382 -5.590 -12.381 1.00 89.00 90 ARG A CA 1
ATOM 696 C C . ARG A 1 90 ? -4.684 -5.311 -13.135 1.00 89.00 90 ARG A C 1
ATOM 698 O O . ARG A 1 90 ? -4.632 -5.049 -14.334 1.00 89.00 90 ARG A O 1
ATOM 705 N N . LEU A 1 91 ? -5.821 -5.355 -12.443 1.00 89.00 91 LEU A N 1
ATOM 706 C CA . LEU A 1 91 ? -7.144 -5.157 -13.035 1.00 89.00 91 LEU A CA 1
ATOM 707 C C . LEU A 1 91 ? -7.454 -3.686 -13.327 1.00 89.00 91 LEU A C 1
ATOM 709 O O . LEU A 1 91 ? -7.971 -3.375 -14.397 1.00 89.00 91 LEU A O 1
ATOM 713 N N . ILE A 1 92 ? -7.158 -2.782 -12.387 1.00 88.25 92 ILE A N 1
ATOM 714 C CA . ILE A 1 92 ? -7.603 -1.376 -12.473 1.00 88.25 92 ILE A CA 1
ATOM 715 C C . ILE A 1 92 ? -6.477 -0.385 -12.801 1.00 88.25 92 ILE A C 1
ATOM 717 O O . ILE A 1 92 ? -6.743 0.758 -13.167 1.00 88.25 92 ILE A O 1
ATOM 721 N N . GLY A 1 93 ? -5.220 -0.808 -12.688 1.00 89.19 93 GLY A N 1
ATOM 722 C CA . GLY A 1 93 ? -4.039 0.042 -12.818 1.00 89.19 93 GLY A CA 1
ATOM 723 C C . GLY A 1 93 ? -3.670 0.789 -11.529 1.00 89.19 93 GLY A C 1
ATOM 724 O O . GLY A 1 93 ? -4.476 0.972 -10.617 1.00 89.19 93 GLY A O 1
ATOM 725 N N . LEU A 1 94 ? -2.418 1.256 -11.459 1.00 89.19 94 LEU A N 1
ATOM 726 C CA . LEU A 1 94 ? -1.847 1.905 -10.267 1.00 89.19 94 LEU A CA 1
ATOM 727 C C . LEU A 1 94 ? -2.568 3.210 -9.883 1.00 89.19 94 LEU A C 1
ATOM 729 O O . LEU A 1 94 ? -2.872 3.427 -8.713 1.00 89.19 94 LEU A O 1
ATOM 733 N N . GLU A 1 95 ? -2.889 4.073 -10.851 1.00 89.00 95 GLU A N 1
ATOM 734 C CA . GLU A 1 95 ? -3.552 5.358 -10.572 1.00 89.00 95 GLU A CA 1
ATOM 735 C C . GLU A 1 95 ? -4.974 5.177 -10.025 1.00 89.00 95 GLU A C 1
ATOM 737 O O . GLU A 1 95 ? -5.375 5.842 -9.065 1.00 89.00 95 GLU A O 1
ATOM 742 N N . ALA A 1 96 ? -5.743 4.259 -10.618 1.00 91.62 96 ALA A N 1
ATOM 743 C CA . ALA A 1 96 ? -7.086 3.946 -10.143 1.00 91.62 96 ALA A CA 1
ATOM 744 C C . ALA A 1 96 ? -7.037 3.318 -8.746 1.00 91.62 96 ALA A C 1
ATOM 746 O O . ALA A 1 96 ? -7.853 3.672 -7.893 1.00 91.62 96 ALA A O 1
ATOM 747 N N . MET A 1 97 ? -6.039 2.469 -8.485 1.00 93.62 97 MET A N 1
ATOM 748 C CA . MET A 1 97 ? -5.820 1.879 -7.170 1.00 93.62 97 MET A CA 1
ATOM 749 C C . MET A 1 97 ? -5.571 2.936 -6.088 1.00 93.62 97 MET A C 1
ATOM 751 O O . MET A 1 97 ? -6.220 2.903 -5.042 1.00 93.62 97 MET A O 1
ATOM 755 N N . VAL A 1 98 ? -4.715 3.932 -6.345 1.00 93.56 98 VAL A N 1
ATOM 756 C CA . VAL A 1 98 ? -4.489 5.051 -5.407 1.00 93.56 98 VAL A CA 1
ATOM 757 C C . VAL A 1 98 ? -5.801 5.766 -5.077 1.00 93.56 98 VAL A C 1
ATOM 759 O O . VAL A 1 98 ? -6.092 6.050 -3.913 1.00 93.56 98 VAL A O 1
ATOM 762 N N . ARG A 1 99 ? -6.619 6.054 -6.096 1.00 94.31 99 ARG A N 1
ATOM 763 C CA . ARG A 1 99 ? -7.908 6.739 -5.915 1.00 94.31 99 ARG A CA 1
ATOM 764 C C . ARG A 1 99 ? -8.884 5.902 -5.089 1.00 94.31 99 ARG A C 1
ATOM 766 O O . ARG A 1 99 ? -9.510 6.449 -4.179 1.00 94.31 99 ARG A O 1
ATOM 773 N N . MET A 1 100 ? -8.982 4.607 -5.386 1.00 94.12 100 MET A N 1
ATOM 774 C CA . MET A 1 100 ? -9.840 3.657 -4.678 1.00 94.12 100 MET A CA 1
ATOM 775 C C . MET A 1 100 ? -9.429 3.532 -3.209 1.00 94.12 100 MET A C 1
ATOM 777 O O . MET A 1 100 ? -10.258 3.733 -2.325 1.00 94.12 100 MET A O 1
ATOM 781 N N . GLN A 1 101 ? -8.147 3.288 -2.933 1.00 94.31 101 GLN A N 1
ATOM 782 C CA . GLN A 1 101 ? -7.660 3.110 -1.566 1.00 94.31 101 GLN A CA 1
ATOM 783 C C . GLN A 1 101 ? -7.833 4.387 -0.726 1.00 94.31 101 GLN A C 1
ATOM 785 O O . GLN A 1 101 ? -8.270 4.315 0.421 1.00 94.31 101 GLN A O 1
ATOM 790 N N . ARG A 1 102 ? -7.608 5.574 -1.312 1.00 95.62 102 ARG A N 1
ATOM 791 C CA . ARG A 1 102 ? -7.914 6.863 -0.658 1.00 95.62 102 ARG A CA 1
ATOM 792 C C . ARG A 1 102 ? -9.399 7.016 -0.329 1.00 95.62 102 ARG A C 1
ATOM 794 O O . ARG A 1 102 ? -9.743 7.620 0.684 1.00 95.62 102 ARG A O 1
ATOM 801 N N . GLN A 1 103 ? -10.291 6.525 -1.187 1.00 95.56 103 GLN A N 1
ATOM 802 C CA . GLN A 1 103 ? -11.730 6.573 -0.931 1.00 95.56 103 GLN A CA 1
ATOM 803 C C . GLN A 1 103 ? -12.135 5.635 0.208 1.00 95.56 103 GLN A C 1
ATOM 805 O O . GLN A 1 103 ? -12.882 6.063 1.086 1.00 95.56 103 GLN A O 1
ATOM 810 N N . LEU A 1 104 ? -11.606 4.411 0.225 1.00 94.12 104 LEU A N 1
ATOM 811 C CA . LEU A 1 104 ? -11.842 3.452 1.305 1.00 94.12 104 LEU A CA 1
ATOM 812 C C . LEU A 1 104 ? -11.326 3.979 2.649 1.00 94.12 104 LEU A C 1
ATOM 814 O O . LEU A 1 104 ? -12.049 3.932 3.640 1.00 94.12 104 LEU A O 1
ATOM 818 N N . LEU A 1 105 ? -10.132 4.577 2.670 1.00 94.38 105 LEU A N 1
ATOM 819 C CA . LEU A 1 105 ? -9.578 5.187 3.878 1.00 94.38 105 LEU A CA 1
ATOM 820 C C . LEU A 1 105 ? -10.452 6.337 4.402 1.00 94.38 105 LEU A C 1
ATOM 822 O O . LEU A 1 105 ? -10.743 6.399 5.593 1.00 94.38 105 LEU A O 1
ATOM 826 N N . ARG A 1 106 ? -10.943 7.221 3.522 1.00 94.75 106 ARG A N 1
ATOM 827 C CA . ARG A 1 106 ? -11.889 8.280 3.927 1.00 94.75 106 ARG A CA 1
ATOM 828 C C . ARG A 1 106 ? -13.175 7.714 4.520 1.00 94.75 106 ARG A C 1
ATOM 830 O O . ARG A 1 106 ? -13.736 8.313 5.433 1.00 94.75 106 ARG A O 1
ATOM 837 N N . GLN A 1 107 ? -13.659 6.592 3.990 1.00 93.69 107 GLN A N 1
ATOM 838 C CA . GLN A 1 107 ? -14.837 5.927 4.531 1.00 93.69 107 GLN A CA 1
ATOM 839 C C . GLN A 1 107 ? -14.552 5.367 5.927 1.00 93.69 107 GLN A C 1
ATOM 841 O O . GLN A 1 107 ? -15.354 5.611 6.819 1.00 93.69 107 GLN A O 1
ATOM 846 N N . PHE A 1 108 ? -13.405 4.712 6.131 1.00 93.31 108 PHE A N 1
ATOM 847 C CA . PHE A 1 108 ? -12.969 4.228 7.444 1.00 93.31 108 PHE A CA 1
ATOM 848 C C . PHE A 1 108 ? -12.956 5.352 8.486 1.00 93.31 108 PHE A C 1
ATOM 850 O O . PHE A 1 108 ? -13.640 5.249 9.502 1.00 93.31 108 PHE A O 1
ATOM 857 N N . ILE A 1 109 ? -12.280 6.463 8.170 1.00 92.69 109 ILE A N 1
ATOM 858 C CA . ILE A 1 109 ? -12.179 7.641 9.049 1.00 92.69 109 ILE A CA 1
ATOM 859 C C . ILE A 1 109 ? -13.565 8.194 9.406 1.00 92.69 109 ILE A C 1
ATOM 861 O O . ILE A 1 109 ? -13.805 8.645 10.519 1.00 92.69 109 ILE A O 1
ATOM 865 N N . LYS A 1 110 ? -14.512 8.152 8.466 1.00 92.19 110 LYS A N 1
ATOM 866 C CA . LYS A 1 110 ? -15.862 8.673 8.693 1.00 92.19 110 LYS A CA 1
ATOM 867 C C . LYS A 1 110 ? -16.745 7.738 9.525 1.00 92.19 110 LYS A C 1
ATOM 869 O O . LYS A 1 110 ? -17.662 8.227 10.180 1.00 92.19 110 LYS A O 1
ATOM 874 N N . THR A 1 111 ? -16.560 6.421 9.430 1.00 89.31 111 THR A N 1
ATOM 875 C CA . THR A 1 111 ? -17.540 5.448 9.950 1.00 89.31 111 THR A CA 1
ATOM 876 C C . THR A 1 111 ? -17.061 4.620 11.128 1.00 89.31 111 THR A C 1
ATOM 878 O O . THR A 1 111 ? -17.898 4.086 11.848 1.00 89.31 111 THR A O 1
ATOM 881 N N . SER A 1 112 ? -15.754 4.421 11.268 1.00 84.31 112 SER A N 1
ATOM 882 C CA . SER A 1 112 ? -15.204 3.357 12.119 1.00 84.31 112 SER A CA 1
ATOM 883 C C . SER A 1 112 ? -13.957 3.760 12.890 1.00 84.31 112 SER A C 1
ATOM 885 O O . SER A 1 112 ? -13.485 2.977 13.702 1.00 84.31 112 SER A O 1
ATOM 887 N N . ASP A 1 113 ? -13.420 4.945 12.626 1.00 87.94 113 ASP A N 1
ATOM 888 C CA . ASP A 1 113 ? -12.255 5.460 13.326 1.00 87.94 113 ASP A CA 1
ATOM 889 C C . ASP A 1 113 ? -12.652 5.999 14.703 1.00 87.94 113 ASP A C 1
ATOM 891 O O . ASP A 1 113 ? -13.338 7.015 14.827 1.00 87.94 113 ASP A O 1
ATOM 895 N N . GLU A 1 114 ? -12.209 5.292 15.739 1.00 88.75 114 GLU A N 1
ATOM 896 C CA . GLU A 1 114 ? -12.380 5.667 17.142 1.00 88.75 114 GLU A CA 1
ATOM 897 C C . GLU A 1 114 ? -11.120 6.353 17.697 1.00 88.75 114 GLU A C 1
ATOM 899 O O . GLU A 1 114 ? -11.011 6.580 18.903 1.00 88.75 114 GLU A O 1
ATOM 904 N N . GLN A 1 115 ? -10.154 6.694 16.831 1.00 88.81 115 GLN A N 1
ATOM 905 C CA . GLN A 1 115 ? -8.872 7.306 17.190 1.00 88.81 115 GLN A CA 1
ATOM 906 C C . GLN A 1 115 ? -8.045 6.452 18.162 1.00 88.81 115 GLN A C 1
ATOM 908 O O . GLN A 1 115 ? -7.176 6.958 18.879 1.00 88.81 115 GLN A O 1
ATOM 913 N N . THR A 1 116 ? -8.280 5.138 18.178 1.00 92.12 116 THR A N 1
ATOM 914 C CA . THR A 1 116 ? -7.479 4.212 18.978 1.00 92.12 116 THR A CA 1
ATOM 915 C C . THR A 1 116 ? -6.077 4.068 18.389 1.00 92.12 116 THR A C 1
ATOM 917 O O . THR A 1 116 ? -5.841 4.321 17.208 1.00 92.12 116 THR A O 1
ATOM 920 N N . GLN A 1 117 ? -5.123 3.579 19.186 1.00 92.06 117 GLN A N 1
ATOM 921 C CA . GLN A 1 117 ? -3.773 3.293 18.685 1.00 92.06 117 GLN A CA 1
ATOM 922 C C . GLN A 1 117 ? -3.790 2.316 17.493 1.00 92.06 117 GLN A C 1
ATOM 924 O O . GLN A 1 117 ? -2.954 2.410 16.594 1.00 92.06 117 GLN A O 1
ATOM 929 N N . ARG A 1 118 ? -4.759 1.391 17.467 1.00 93.31 118 ARG A N 1
ATOM 930 C CA . ARG A 1 118 ? -4.959 0.467 16.349 1.00 93.31 118 ARG A CA 1
ATOM 931 C C . ARG A 1 118 ? -5.424 1.204 15.099 1.00 93.31 118 ARG A C 1
ATOM 933 O O . ARG A 1 118 ? -4.873 0.949 14.034 1.00 93.31 118 ARG A O 1
ATOM 940 N N . ASP A 1 119 ? -6.389 2.110 15.229 1.00 92.81 119 ASP A N 1
ATOM 941 C CA . ASP A 1 119 ? -6.918 2.882 14.098 1.00 92.81 119 ASP A CA 1
ATOM 942 C C . ASP A 1 119 ? -5.851 3.802 13.521 1.00 92.81 119 ASP A C 1
ATOM 944 O O . ASP A 1 119 ? -5.657 3.836 12.311 1.00 92.81 119 ASP A O 1
ATOM 948 N N . GLN A 1 120 ? -5.074 4.456 14.383 1.00 94.00 120 GLN A N 1
ATOM 949 C CA . GLN A 1 120 ? -3.934 5.273 13.971 1.00 94.00 120 GLN A CA 1
ATOM 950 C C . GLN A 1 120 ? -2.880 4.439 13.233 1.00 94.00 120 GLN A C 1
ATOM 952 O O . GLN A 1 120 ? -2.397 4.845 12.175 1.00 94.00 120 GLN A O 1
ATOM 957 N N . CYS A 1 121 ? -2.557 3.245 13.744 1.00 94.94 121 CYS A N 1
ATOM 958 C CA . CYS A 1 121 ? -1.656 2.312 13.068 1.00 94.94 121 CYS A CA 1
ATOM 959 C C . CYS A 1 121 ? -2.218 1.865 11.709 1.00 94.94 121 CYS A C 1
ATOM 961 O O . CYS A 1 121 ? -1.486 1.816 10.718 1.00 94.94 121 CYS A O 1
ATOM 963 N N . PHE A 1 122 ? -3.520 1.587 11.637 1.00 94.88 122 PHE A N 1
ATOM 964 C CA . PHE A 1 122 ? -4.199 1.214 10.401 1.00 94.88 122 PHE A CA 1
ATOM 965 C C . PHE A 1 122 ? -4.155 2.340 9.370 1.00 94.88 122 PHE A C 1
ATOM 967 O O . PHE A 1 122 ? -3.698 2.114 8.251 1.00 94.88 122 PHE A O 1
ATOM 974 N N . VAL A 1 123 ? -4.527 3.562 9.754 1.00 94.81 123 VAL A N 1
ATOM 975 C CA . VAL A 1 123 ? -4.465 4.751 8.892 1.00 94.81 123 VAL A CA 1
ATOM 976 C C . VAL A 1 123 ? -3.045 4.951 8.363 1.00 94.81 123 VAL A C 1
ATOM 978 O O . VAL A 1 123 ? -2.860 4.979 7.146 1.00 94.81 123 VAL A O 1
ATOM 981 N N . ALA A 1 124 ? -2.034 4.954 9.238 1.00 95.19 124 ALA A N 1
ATOM 982 C CA . ALA A 1 124 ? -0.633 5.102 8.837 1.00 95.19 124 ALA A CA 1
ATOM 983 C C . ALA A 1 124 ? -0.166 3.988 7.880 1.00 95.19 124 ALA A C 1
ATOM 985 O O . ALA A 1 124 ? 0.617 4.227 6.953 1.00 95.19 124 ALA A O 1
ATOM 986 N N . THR A 1 125 ? -0.656 2.761 8.073 1.00 96.06 125 THR A N 1
ATOM 987 C CA . THR A 1 125 ? -0.345 1.621 7.201 1.00 96.06 125 THR A CA 1
ATOM 988 C C . THR A 1 125 ? -0.943 1.806 5.810 1.00 96.06 125 THR A C 1
ATOM 990 O O . THR A 1 125 ? -0.239 1.660 4.809 1.00 96.06 125 THR A O 1
ATOM 993 N N . ILE A 1 126 ? -2.220 2.181 5.728 1.00 95.12 126 ILE A N 1
ATOM 994 C CA . ILE A 1 126 ? -2.902 2.408 4.452 1.00 95.12 126 ILE A CA 1
ATOM 995 C C . ILE A 1 126 ? -2.323 3.614 3.711 1.00 95.12 126 ILE A C 1
ATOM 997 O O . ILE A 1 126 ? -2.120 3.541 2.500 1.00 95.12 126 ILE A O 1
ATOM 1001 N N . GLU A 1 127 ? -2.004 4.697 4.413 1.00 94.69 127 GLU A N 1
ATOM 1002 C CA . GLU A 1 127 ? -1.333 5.859 3.828 1.00 94.69 127 GLU A CA 1
ATOM 1003 C C . GLU A 1 127 ? 0.048 5.488 3.273 1.00 94.69 127 GLU A C 1
ATOM 1005 O O . GLU A 1 127 ? 0.371 5.864 2.149 1.00 94.69 127 GLU A O 1
ATOM 1010 N N . SER A 1 128 ? 0.819 4.650 3.976 1.00 95.06 128 SER A N 1
ATOM 1011 C CA . SER A 1 128 ? 2.112 4.155 3.470 1.00 95.06 128 SER A CA 1
ATOM 1012 C C . SER A 1 128 ? 1.960 3.323 2.187 1.00 95.06 128 SER A C 1
ATOM 1014 O O . SER A 1 128 ? 2.771 3.435 1.268 1.00 95.06 128 SER A O 1
ATOM 1016 N N . LEU A 1 129 ? 0.909 2.502 2.090 1.00 94.75 129 LEU A N 1
ATOM 1017 C CA . LEU A 1 129 ? 0.601 1.737 0.874 1.00 94.75 129 LEU A CA 1
ATOM 1018 C C . LEU A 1 129 ? 0.135 2.638 -0.280 1.00 94.75 129 LEU A C 1
ATOM 1020 O O . LEU A 1 129 ? 0.453 2.370 -1.443 1.00 94.75 129 LEU A O 1
ATOM 1024 N N . ILE A 1 130 ? -0.605 3.707 0.025 1.00 93.75 130 ILE A N 1
ATOM 1025 C CA . ILE A 1 130 ? -1.011 4.726 -0.950 1.00 93.75 130 ILE A CA 1
ATOM 1026 C C . ILE A 1 130 ? 0.222 5.428 -1.523 1.00 93.75 130 ILE A C 1
ATOM 1028 O O . ILE A 1 130 ? 0.317 5.531 -2.746 1.00 93.75 130 ILE A O 1
ATOM 1032 N N . GLU A 1 131 ? 1.159 5.857 -0.675 1.00 92.00 131 GLU A N 1
ATOM 1033 C CA . GLU A 1 131 ? 2.414 6.486 -1.108 1.00 92.00 131 GLU A CA 1
ATOM 1034 C C . GLU A 1 131 ? 3.236 5.530 -1.982 1.00 92.00 131 GLU A C 1
ATOM 1036 O O . GLU A 1 131 ? 3.595 5.888 -3.102 1.00 92.00 131 GLU A O 1
ATOM 1041 N N . LEU A 1 132 ? 3.402 4.265 -1.567 1.00 92.50 132 LEU A N 1
ATOM 1042 C CA . LEU A 1 132 ? 4.055 3.244 -2.396 1.00 92.50 132 LEU A CA 1
ATOM 1043 C C . LEU A 1 132 ? 3.408 3.118 -3.778 1.00 92.50 132 LEU A C 1
ATOM 1045 O O . LEU A 1 132 ? 4.101 3.083 -4.795 1.00 92.50 132 LEU A O 1
ATOM 1049 N N . THR A 1 133 ? 2.079 3.041 -3.831 1.00 91.38 133 THR A N 1
ATOM 1050 C CA . THR A 1 133 ? 1.353 2.849 -5.095 1.00 91.38 133 THR A CA 1
ATOM 1051 C C . THR A 1 133 ? 1.446 4.092 -5.981 1.00 91.38 133 THR A C 1
ATOM 1053 O O . THR A 1 133 ? 1.582 3.976 -7.202 1.00 91.38 133 THR A O 1
ATOM 1056 N N . TRP A 1 134 ? 1.414 5.282 -5.381 1.00 89.75 134 TRP A N 1
ATOM 1057 C CA . TRP A 1 134 ? 1.577 6.554 -6.077 1.00 89.75 134 TRP A CA 1
ATOM 1058 C C . TRP A 1 134 ? 2.980 6.709 -6.666 1.00 89.75 134 TRP A C 1
ATOM 1060 O O . TRP A 1 134 ? 3.111 7.041 -7.846 1.00 89.75 134 TRP A O 1
ATOM 1070 N N . ASP A 1 135 ? 4.018 6.375 -5.903 1.00 87.94 135 ASP A N 1
ATOM 1071 C CA . ASP A 1 135 ? 5.404 6.384 -6.376 1.00 87.94 135 ASP A CA 1
ATOM 1072 C C . ASP A 1 135 ? 5.617 5.372 -7.505 1.00 87.94 135 ASP A C 1
ATOM 1074 O O . ASP A 1 135 ? 6.281 5.662 -8.505 1.00 87.94 135 ASP A O 1
ATOM 1078 N N . CYS A 1 136 ? 4.976 4.204 -7.410 1.00 86.19 136 CYS A N 1
ATOM 1079 C CA . CYS A 1 136 ? 4.943 3.229 -8.495 1.00 86.19 136 CYS A CA 1
ATOM 1080 C C . CYS A 1 136 ? 4.284 3.795 -9.763 1.00 86.19 136 CYS A C 1
ATOM 1082 O O . CYS A 1 136 ? 4.800 3.570 -10.859 1.00 86.19 136 CYS A O 1
ATOM 1084 N N . ALA A 1 137 ? 3.172 4.528 -9.636 1.00 84.69 137 ALA A N 1
ATOM 1085 C CA . ALA A 1 137 ? 2.477 5.153 -10.767 1.00 84.69 137 ALA A CA 1
ATOM 1086 C C . ALA A 1 137 ? 3.312 6.275 -11.404 1.00 84.69 137 ALA A C 1
ATOM 1088 O O . ALA A 1 137 ? 3.372 6.410 -12.625 1.00 84.69 137 ALA A O 1
ATOM 1089 N N . CYS A 1 138 ? 3.994 7.058 -10.568 1.00 81.44 138 CYS A N 1
ATOM 1090 C CA . CYS A 1 138 ? 4.816 8.190 -10.981 1.00 81.44 138 CYS A CA 1
ATOM 1091 C C . CYS A 1 138 ? 6.185 7.771 -11.539 1.00 81.44 138 CYS A C 1
ATOM 1093 O O . CYS A 1 138 ? 6.892 8.601 -12.125 1.00 81.44 138 CYS A O 1
ATOM 1095 N N . LYS A 1 139 ? 6.566 6.494 -11.401 1.00 74.75 139 LYS A N 1
ATOM 1096 C CA . LYS A 1 139 ? 7.839 5.968 -11.889 1.00 74.75 139 LYS A CA 1
ATOM 1097 C C . LYS A 1 139 ? 7.933 6.071 -13.407 1.00 74.75 139 LYS A C 1
ATOM 1099 O O . LYS A 1 139 ? 7.419 5.247 -14.163 1.00 74.75 139 LYS A O 1
ATOM 1104 N N . ARG A 1 140 ? 8.678 7.071 -13.874 1.00 60.88 140 ARG A N 1
ATOM 1105 C CA . ARG A 1 140 ? 8.979 7.228 -15.297 1.00 60.88 140 ARG A CA 1
ATOM 1106 C C . ARG A 1 140 ? 10.036 6.200 -15.704 1.00 60.88 140 ARG A C 1
ATOM 1108 O O . ARG A 1 140 ? 11.079 6.124 -15.049 1.00 60.88 140 ARG A O 1
ATOM 1115 N N . PRO A 1 141 ? 9.841 5.445 -16.801 1.00 60.16 141 PRO A N 1
ATOM 1116 C CA . PRO A 1 141 ? 10.929 4.659 -17.357 1.00 60.16 141 PRO A CA 1
ATOM 1117 C C . PRO A 1 141 ? 12.061 5.624 -17.703 1.00 60.16 141 PRO A C 1
ATOM 1119 O O . PRO A 1 141 ? 11.852 6.589 -18.446 1.00 60.16 141 PRO A O 1
ATOM 1122 N N . LYS A 1 142 ? 13.261 5.381 -17.160 1.00 58.75 142 LYS A N 1
ATOM 1123 C CA . LYS A 1 142 ? 14.471 6.060 -17.629 1.00 58.75 142 LYS A CA 1
ATOM 1124 C C . LYS A 1 142 ? 14.659 5.636 -19.081 1.00 58.75 142 LYS A C 1
ATOM 1126 O O . LYS A 1 142 ? 15.256 4.600 -19.360 1.00 58.75 142 LYS A O 1
ATOM 1131 N N . LYS A 1 143 ? 14.090 6.407 -20.013 1.00 44.44 143 LYS A N 1
ATOM 1132 C CA . LYS A 1 143 ? 14.435 6.306 -21.427 1.00 44.44 143 LYS A CA 1
ATOM 1133 C C . LYS A 1 143 ? 15.940 6.507 -21.451 1.00 44.44 143 LYS A C 1
ATOM 1135 O O . LYS A 1 143 ? 16.407 7.556 -21.010 1.00 44.44 143 LYS A O 1
ATOM 1140 N N . SER A 1 144 ? 16.693 5.503 -21.896 1.00 50.62 144 SER A N 1
ATOM 1141 C CA . SER A 1 144 ? 18.066 5.746 -22.312 1.00 50.62 144 SER A CA 1
ATOM 1142 C C . SER A 1 144 ? 17.965 6.887 -23.312 1.00 50.62 144 SER A C 1
ATOM 1144 O O . SER A 1 144 ? 17.394 6.705 -24.390 1.00 50.62 144 SER A O 1
ATOM 1146 N N . THR A 1 145 ? 18.384 8.090 -22.926 1.00 45.41 145 THR A N 1
ATOM 1147 C CA . THR A 1 145 ? 18.560 9.170 -23.883 1.00 45.41 145 THR A CA 1
ATOM 1148 C C . THR A 1 145 ? 19.551 8.611 -24.874 1.00 45.41 145 THR A C 1
ATOM 1150 O O . THR A 1 145 ? 20.716 8.415 -24.525 1.00 45.41 145 THR A O 1
ATOM 1153 N N . ALA A 1 146 ? 19.066 8.235 -26.057 1.00 49.84 146 ALA A N 1
ATOM 1154 C CA . ALA A 1 146 ? 19.955 7.850 -27.126 1.00 49.84 146 ALA A CA 1
ATOM 1155 C C . ALA A 1 146 ? 20.949 9.002 -27.259 1.00 49.84 146 ALA A C 1
ATOM 1157 O O . ALA A 1 146 ? 20.537 10.169 -27.273 1.00 49.84 146 ALA A O 1
ATOM 1158 N N . THR A 1 147 ? 22.243 8.685 -27.216 1.00 48.22 147 THR A N 1
ATOM 1159 C CA . THR A 1 147 ? 23.315 9.664 -27.400 1.00 48.22 147 THR A CA 1
ATOM 1160 C C . THR A 1 147 ? 22.908 10.590 -28.539 1.00 48.22 147 THR A C 1
ATOM 1162 O O . THR A 1 147 ? 22.475 10.086 -29.577 1.00 48.22 147 THR A O 1
ATOM 1165 N N . LYS A 1 148 ? 22.949 11.919 -28.341 1.00 44.50 148 LYS A N 1
ATOM 1166 C CA . LYS A 1 148 ? 22.571 12.892 -29.383 1.00 44.50 148 LYS A CA 1
ATOM 1167 C C . LYS A 1 148 ? 23.200 12.453 -30.717 1.00 44.50 148 LYS A C 1
ATOM 1169 O O . LYS A 1 148 ? 24.420 12.386 -30.808 1.00 44.50 148 LYS A O 1
ATOM 1174 N N . GLY A 1 149 ? 22.368 12.090 -31.698 1.00 53.28 149 GLY A N 1
ATOM 1175 C CA . GLY A 1 149 ? 22.802 11.542 -32.993 1.00 53.28 149 GLY A CA 1
ATOM 1176 C C . GLY A 1 149 ? 22.474 10.062 -33.252 1.00 53.28 149 GLY A C 1
ATOM 1177 O O . GLY A 1 149 ? 22.571 9.626 -34.394 1.00 53.28 149 GLY A O 1
ATOM 1178 N N . VAL A 1 150 ? 22.029 9.290 -32.255 1.00 50.66 150 VAL A N 1
ATOM 1179 C CA . VAL A 1 150 ? 21.630 7.882 -32.435 1.00 50.66 150 VAL A CA 1
ATOM 1180 C C . VAL A 1 150 ? 20.106 7.778 -32.463 1.00 50.66 150 VAL A C 1
ATOM 1182 O O . VAL A 1 150 ? 19.437 7.810 -31.435 1.00 50.66 150 VAL A O 1
ATOM 1185 N N . ASN A 1 151 ? 19.530 7.653 -33.656 1.00 52.97 151 ASN A N 1
ATOM 1186 C CA . ASN A 1 151 ? 18.118 7.316 -33.816 1.00 52.97 151 ASN A CA 1
ATOM 1187 C C . ASN A 1 151 ? 17.951 5.804 -33.567 1.00 52.97 151 ASN A C 1
ATOM 1189 O O . ASN A 1 151 ? 18.478 4.991 -34.324 1.00 52.97 151 ASN A O 1
ATOM 1193 N N . LEU A 1 152 ? 17.259 5.409 -32.494 1.00 52.50 152 LEU A N 1
ATOM 1194 C CA . LEU A 1 152 ? 17.012 4.002 -32.137 1.00 52.50 152 LEU A CA 1
ATOM 1195 C C . LEU A 1 152 ? 15.942 3.350 -33.032 1.00 52.50 152 LEU A C 1
ATOM 1197 O O . LEU A 1 152 ? 14.976 2.770 -32.546 1.00 52.50 152 LEU A O 1
ATOM 1201 N N . ASN A 1 153 ? 16.133 3.418 -34.348 1.00 51.22 153 ASN A N 1
ATOM 1202 C CA . ASN A 1 153 ? 15.358 2.646 -35.317 1.00 51.22 153 ASN A CA 1
ATOM 1203 C C . ASN A 1 153 ? 16.226 2.098 -36.467 1.00 51.22 153 ASN A C 1
ATOM 1205 O O . ASN A 1 153 ? 15.773 1.952 -37.597 1.00 51.22 153 ASN A O 1
ATOM 1209 N N . VAL A 1 154 ? 17.501 1.791 -36.192 1.00 48.84 154 VAL A N 1
ATOM 1210 C CA . VAL A 1 154 ? 18.437 1.244 -37.198 1.00 48.84 154 VAL A CA 1
ATOM 1211 C C . VAL A 1 154 ? 18.447 -0.294 -37.223 1.00 48.84 154 VAL A C 1
ATOM 1213 O O . VAL A 1 154 ? 18.857 -0.884 -38.216 1.00 48.84 154 VAL A O 1
ATOM 1216 N N . GLN A 1 155 ? 17.949 -0.970 -36.179 1.00 49.22 155 GLN A N 1
ATOM 1217 C CA . GLN A 1 155 ? 18.009 -2.440 -36.084 1.00 49.22 155 GLN A CA 1
ATOM 1218 C C . GLN A 1 155 ? 16.815 -3.191 -36.696 1.00 49.22 155 GLN A C 1
ATOM 1220 O O . GLN A 1 155 ? 16.882 -4.408 -36.832 1.00 49.22 155 GLN A O 1
ATOM 1225 N N . ARG A 1 156 ? 15.748 -2.506 -37.128 1.00 53.81 156 ARG A N 1
ATOM 1226 C CA . ARG A 1 156 ? 14.703 -3.109 -37.975 1.00 53.81 156 ARG A CA 1
ATOM 1227 C C . ARG A 1 156 ? 14.752 -2.513 -39.369 1.00 53.81 156 ARG A C 1
ATOM 1229 O O . ARG A 1 156 ? 13.865 -1.780 -39.787 1.00 53.81 156 ARG A O 1
ATOM 1236 N N . LYS A 1 157 ? 15.809 -2.839 -40.100 1.00 55.09 157 LYS A N 1
ATOM 1237 C CA . LYS A 1 157 ? 15.825 -2.665 -41.546 1.00 55.09 157 LYS A CA 1
ATOM 1238 C C . LYS A 1 157 ? 15.705 -4.045 -42.191 1.00 55.09 157 LYS A C 1
ATOM 1240 O O . LYS A 1 157 ? 16.713 -4.672 -42.500 1.00 55.09 157 LYS A O 1
ATOM 1245 N N . HIS A 1 158 ? 14.472 -4.504 -42.426 1.00 56.28 158 HIS A N 1
ATOM 1246 C CA . HIS A 1 158 ? 14.241 -5.414 -43.550 1.00 56.28 158 HIS A CA 1
ATOM 1247 C C . HIS A 1 158 ? 14.500 -4.579 -44.805 1.00 56.28 158 HIS A C 1
ATOM 1249 O O . HIS A 1 158 ? 13.617 -3.906 -45.329 1.00 56.28 158 HIS A O 1
ATOM 1255 N N . ASN A 1 159 ? 15.772 -4.512 -45.204 1.00 64.56 159 ASN A N 1
ATOM 1256 C CA . ASN A 1 159 ? 16.199 -3.714 -46.348 1.00 64.56 159 ASN A CA 1
ATOM 1257 C C . ASN A 1 159 ? 15.568 -4.223 -47.647 1.00 64.56 159 ASN A C 1
ATOM 1259 O O . ASN A 1 159 ? 15.458 -3.463 -48.601 1.00 64.56 159 ASN A O 1
ATOM 1263 N N . PHE A 1 160 ? 15.110 -5.476 -47.657 1.00 71.56 160 PHE A N 1
ATOM 1264 C CA . PHE A 1 160 ? 14.631 -6.191 -48.825 1.00 71.56 160 PHE A CA 1
ATOM 1265 C C . PHE A 1 160 ? 13.259 -6.815 -48.559 1.00 71.56 160 PHE A C 1
ATOM 1267 O O . PHE A 1 160 ? 12.955 -7.229 -47.442 1.00 71.56 160 PHE A O 1
ATOM 1274 N N . CYS A 1 161 ? 12.434 -6.865 -49.600 1.00 73.31 161 CYS A N 1
ATOM 1275 C CA . CYS A 1 161 ? 11.161 -7.568 -49.619 1.00 73.31 161 CYS A CA 1
ATOM 1276 C C . CYS A 1 161 ? 11.402 -9.083 -49.595 1.00 73.31 161 CYS A C 1
ATOM 1278 O O . CYS A 1 161 ? 12.134 -9.601 -50.435 1.00 73.31 161 CYS A O 1
ATOM 1280 N N . GLU A 1 162 ? 10.749 -9.800 -48.682 1.00 62.34 162 GLU A N 1
ATOM 1281 C CA . GLU A 1 162 ? 10.925 -11.250 -48.505 1.00 62.34 162 GLU A CA 1
ATOM 1282 C C . GLU A 1 162 ? 10.404 -12.085 -49.689 1.00 62.34 162 GLU A C 1
ATOM 1284 O O . GLU A 1 162 ? 10.826 -13.221 -49.868 1.00 62.34 162 GLU A O 1
ATOM 1289 N N . PHE A 1 163 ? 9.538 -11.519 -50.538 1.00 67.19 163 PHE A N 1
ATOM 1290 C CA . PHE A 1 163 ? 8.966 -12.219 -51.696 1.00 67.19 163 PHE A CA 1
ATOM 1291 C C . PHE A 1 163 ? 9.749 -12.025 -52.994 1.00 67.19 163 PHE A C 1
ATOM 1293 O O . PHE A 1 163 ? 9.768 -12.915 -53.838 1.00 67.19 163 PHE A O 1
ATOM 1300 N N . CYS A 1 164 ? 10.362 -10.856 -53.192 1.00 80.88 164 CYS A N 1
ATOM 1301 C CA . CYS A 1 164 ? 11.017 -10.521 -54.460 1.00 80.88 164 CYS A CA 1
ATOM 1302 C C . CYS A 1 164 ? 12.481 -10.098 -54.320 1.00 80.88 164 CYS A C 1
ATOM 1304 O O . CYS A 1 164 ? 13.118 -9.805 -55.326 1.00 80.88 164 CYS A O 1
ATOM 1306 N N . GLY A 1 165 ? 13.016 -10.015 -53.099 1.00 72.62 165 GLY A N 1
ATOM 1307 C CA . GLY A 1 165 ? 14.409 -9.646 -52.836 1.00 72.62 165 GLY A CA 1
ATOM 1308 C C . GLY A 1 165 ? 14.772 -8.197 -53.181 1.00 72.62 165 GLY A C 1
ATOM 1309 O O . GLY A 1 165 ? 15.902 -7.782 -52.951 1.00 72.62 165 GLY A O 1
ATOM 1310 N N . ASN A 1 166 ? 13.835 -7.403 -53.706 1.00 77.94 166 ASN A N 1
ATOM 1311 C CA . ASN A 1 166 ? 14.058 -5.996 -54.027 1.00 77.94 166 ASN A CA 1
ATOM 1312 C C . ASN A 1 166 ? 14.024 -5.122 -52.774 1.00 77.94 166 ASN A C 1
ATOM 1314 O O . ASN A 1 166 ? 13.331 -5.434 -51.807 1.00 77.94 166 ASN A O 1
ATOM 1318 N N . LEU A 1 167 ? 14.715 -3.981 -52.817 1.00 75.50 167 LEU A N 1
ATOM 1319 C CA . LEU A 1 167 ? 14.644 -2.988 -51.748 1.00 75.50 167 LEU A CA 1
ATOM 1320 C C . LEU A 1 167 ? 13.201 -2.527 -51.517 1.00 75.50 167 LEU A C 1
ATOM 1322 O O . LEU A 1 167 ? 12.481 -2.236 -52.479 1.00 75.50 167 LEU A O 1
ATOM 1326 N N . THR A 1 168 ? 12.808 -2.409 -50.247 1.00 76.00 168 THR A N 1
ATOM 1327 C CA . THR A 1 168 ? 11.512 -1.813 -49.894 1.00 76.00 168 THR A CA 1
ATOM 1328 C C . THR A 1 168 ? 11.452 -0.361 -50.369 1.00 76.00 168 THR A C 1
ATOM 1330 O O . THR A 1 168 ? 12.484 0.303 -50.514 1.00 76.00 168 THR A O 1
ATOM 1333 N N . GLU A 1 169 ? 10.248 0.161 -50.601 1.00 72.12 169 GLU A N 1
ATOM 1334 C CA . GLU A 1 169 ? 10.064 1.571 -50.976 1.00 72.12 169 GLU A CA 1
ATOM 1335 C C . GLU A 1 169 ? 10.712 2.514 -49.956 1.00 72.12 169 GLU A C 1
ATOM 1337 O O . GLU A 1 169 ? 11.382 3.476 -50.331 1.00 72.12 169 GLU A O 1
ATOM 1342 N N . TYR A 1 170 ? 10.620 2.168 -48.669 1.00 69.56 170 TYR A N 1
ATOM 1343 C CA . TYR A 1 170 ? 11.287 2.889 -47.591 1.00 69.56 170 TYR A CA 1
ATOM 1344 C C . TYR A 1 170 ? 12.818 2.863 -47.728 1.00 69.56 170 TYR A C 1
ATOM 1346 O O . TYR A 1 170 ? 13.470 3.898 -47.608 1.00 69.56 170 TYR A O 1
ATOM 1354 N N . SER A 1 171 ? 13.414 1.710 -48.041 1.00 72.44 171 SER A N 1
ATOM 1355 C CA . SER A 1 171 ? 14.862 1.601 -48.262 1.00 72.44 171 SER A CA 1
ATOM 1356 C C . SER A 1 171 ? 15.329 2.378 -49.496 1.00 72.44 171 SER A C 1
ATOM 1358 O O . SER A 1 171 ? 16.375 3.023 -49.442 1.00 72.44 171 SER A O 1
ATOM 1360 N N . LYS A 1 172 ? 14.549 2.383 -50.585 1.00 74.94 172 LYS A N 1
ATOM 1361 C CA . LYS A 1 172 ? 14.833 3.206 -51.776 1.00 74.94 172 LYS A CA 1
ATOM 1362 C C . LYS A 1 172 ? 14.777 4.699 -51.452 1.00 74.94 172 LYS A C 1
ATOM 1364 O O . LYS A 1 172 ? 15.666 5.451 -51.853 1.00 74.94 172 LYS A O 1
ATOM 1369 N N . PHE A 1 173 ? 13.773 5.121 -50.684 1.00 72.38 173 PHE A N 1
ATOM 1370 C CA . PHE A 1 173 ? 13.654 6.498 -50.213 1.00 72.38 173 PHE A CA 1
ATOM 1371 C C . PHE A 1 173 ? 14.863 6.904 -49.358 1.00 72.38 173 PHE A C 1
ATOM 1373 O O . PHE A 1 173 ? 15.489 7.925 -49.632 1.00 72.38 173 PHE A O 1
ATOM 1380 N N . MET A 1 174 ? 15.265 6.072 -48.392 1.00 71.00 174 MET A N 1
ATOM 1381 C CA . MET A 1 174 ? 16.414 6.361 -47.524 1.00 71.00 174 MET A CA 1
ATOM 1382 C C . MET A 1 174 ? 17.742 6.419 -48.291 1.00 71.00 174 MET A C 1
ATOM 1384 O O . MET A 1 174 ? 18.542 7.307 -48.016 1.00 71.00 174 MET A O 1
ATOM 1388 N N . LEU A 1 175 ? 17.961 5.556 -49.292 1.00 70.44 175 LEU A N 1
ATOM 1389 C CA . LEU A 1 175 ? 19.132 5.657 -50.177 1.00 70.44 175 LEU A CA 1
ATOM 1390 C C . LEU A 1 175 ? 19.142 6.966 -50.967 1.00 70.44 175 LEU A C 1
ATOM 1392 O O . LEU A 1 175 ? 20.189 7.586 -51.117 1.00 70.44 175 LEU A O 1
ATOM 1396 N N . THR A 1 176 ? 17.975 7.414 -51.430 1.00 66.38 176 THR A N 1
ATOM 1397 C CA . THR A 1 176 ? 17.846 8.692 -52.143 1.00 66.38 176 THR A CA 1
ATOM 1398 C C . THR A 1 176 ? 18.180 9.869 -51.219 1.00 66.38 176 THR A C 1
ATOM 1400 O O . THR A 1 176 ? 18.841 10.816 -51.639 1.00 66.38 176 THR A O 1
ATOM 1403 N N . VAL A 1 177 ? 17.769 9.806 -49.948 1.00 65.12 177 VAL A N 1
ATOM 1404 C CA . VAL A 1 177 ? 18.093 10.818 -48.926 1.00 65.12 177 VAL A CA 1
ATOM 1405 C C . VAL A 1 177 ? 19.583 10.795 -48.559 1.00 65.12 177 VAL A C 1
ATOM 1407 O O . VAL A 1 177 ? 20.193 11.853 -48.443 1.00 65.12 177 VAL A O 1
ATOM 1410 N N . GLU A 1 178 ? 20.198 9.616 -48.428 1.00 62.00 178 GLU A N 1
ATOM 1411 C CA . GLU A 1 178 ? 21.637 9.472 -48.149 1.00 62.00 178 GLU A CA 1
ATOM 1412 C C . GLU A 1 178 ? 22.516 9.937 -49.321 1.00 62.00 178 GLU A C 1
ATOM 1414 O O . GLU A 1 178 ? 23.553 10.564 -49.098 1.00 62.00 178 GLU A O 1
ATOM 1419 N N . GLN A 1 179 ? 22.086 9.687 -50.562 1.00 59.12 179 GLN A N 1
ATOM 1420 C CA . GLN A 1 179 ? 22.752 10.171 -51.777 1.00 59.12 179 GLN A CA 1
ATOM 1421 C C . GLN A 1 179 ? 22.610 11.690 -51.956 1.00 59.12 179 GLN A C 1
ATOM 1423 O O . GLN A 1 179 ? 23.489 12.320 -52.536 1.00 59.12 179 GLN A O 1
ATOM 1428 N N . ARG A 1 180 ? 21.550 12.300 -51.412 1.00 55.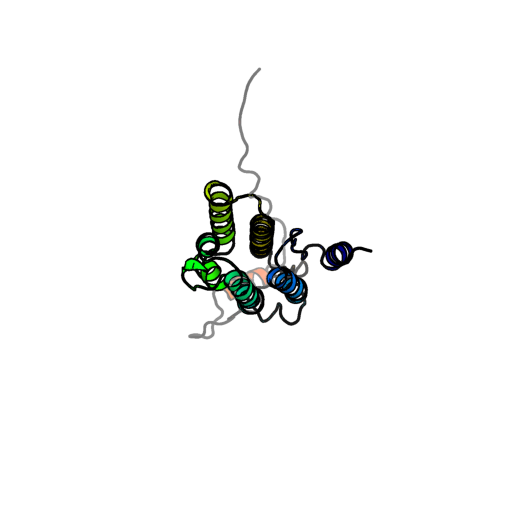50 180 ARG A N 1
ATOM 1429 C CA . ARG A 1 180 ? 21.318 13.755 -51.400 1.00 55.50 180 ARG A CA 1
ATOM 1430 C C . ARG A 1 180 ? 21.929 14.463 -50.182 1.00 55.50 180 ARG A C 1
ATOM 1432 O O . ARG A 1 180 ? 21.360 15.440 -49.702 1.00 55.50 180 ARG A O 1
ATOM 1439 N N . LYS A 1 181 ? 23.085 14.030 -49.661 1.00 52.62 181 LYS A N 1
ATOM 1440 C CA . LYS A 1 181 ? 23.855 14.832 -48.683 1.00 52.62 181 LYS A CA 1
ATOM 1441 C C . LYS A 1 181 ? 24.392 16.127 -49.324 1.00 52.62 181 LYS A C 1
ATOM 1443 O O . LYS A 1 181 ? 25.574 16.213 -49.636 1.00 52.62 181 LYS A O 1
ATOM 1448 N N . THR A 1 182 ? 23.503 17.095 -49.559 1.00 42.16 182 THR A N 1
ATOM 1449 C CA . THR A 1 182 ? 23.658 18.532 -49.898 1.00 42.16 182 THR A CA 1
ATOM 1450 C C . THR A 1 182 ? 22.258 18.990 -50.363 1.00 42.16 182 THR A C 1
ATOM 1452 O O . THR A 1 182 ? 21.729 18.426 -51.310 1.00 42.16 182 THR A O 1
ATOM 1455 N N . ASN A 1 183 ? 21.507 19.906 -49.740 1.00 35.78 183 ASN A N 1
ATOM 1456 C CA . ASN A 1 183 ? 21.835 21.098 -48.961 1.00 35.78 183 ASN A CA 1
ATOM 1457 C C . ASN A 1 183 ? 20.813 21.315 -47.825 1.00 35.78 183 ASN A C 1
ATOM 1459 O O . ASN A 1 183 ? 19.602 21.261 -48.046 1.00 35.78 183 ASN A O 1
ATOM 1463 N N . GLU A 1 184 ? 21.295 21.629 -46.623 1.00 44.28 184 GLU A N 1
ATOM 1464 C CA . GLU A 1 184 ? 20.499 22.222 -45.542 1.00 44.28 184 GLU A CA 1
ATOM 1465 C C . GLU A 1 184 ? 20.018 23.632 -45.942 1.00 44.28 184 GLU A C 1
ATOM 1467 O O . GLU A 1 184 ? 20.674 24.607 -45.599 1.00 44.28 184 GLU A O 1
ATOM 1472 N N . VAL A 1 185 ? 18.898 23.784 -46.663 1.00 42.47 185 VAL A N 1
ATOM 1473 C CA . VAL A 1 185 ? 18.212 25.100 -46.763 1.00 42.47 185 VAL A CA 1
ATOM 1474 C C . VAL A 1 185 ? 16.676 25.010 -46.758 1.00 42.47 185 VAL A C 1
ATOM 1476 O O . VAL A 1 185 ? 16.026 25.929 -46.274 1.00 42.47 185 VAL A O 1
ATOM 1479 N N . GLU A 1 186 ? 16.039 23.911 -47.168 1.00 41.97 186 GLU A N 1
ATOM 1480 C CA . GLU A 1 186 ? 14.576 23.928 -47.409 1.00 41.97 186 GLU A CA 1
ATOM 1481 C C . GLU A 1 186 ? 13.688 23.310 -46.309 1.00 41.97 186 GLU A C 1
ATOM 1483 O O . GLU A 1 186 ? 12.568 22.890 -46.581 1.00 41.97 186 GLU A O 1
ATOM 1488 N N . LEU A 1 187 ? 14.126 23.277 -45.042 1.00 39.84 187 LEU A N 1
ATOM 1489 C CA . LEU A 1 187 ? 13.231 22.918 -43.918 1.00 39.84 187 LEU A CA 1
ATOM 1490 C C . LEU A 1 187 ? 12.818 24.099 -43.021 1.00 39.84 187 LEU A C 1
ATOM 1492 O O . LEU A 1 187 ? 12.127 23.890 -42.023 1.00 39.84 187 LEU A O 1
ATOM 1496 N N . ILE A 1 188 ? 13.203 25.336 -43.360 1.00 40.25 188 ILE A N 1
ATOM 1497 C CA . ILE A 1 188 ? 12.862 26.527 -42.557 1.00 40.25 188 ILE A CA 1
ATOM 1498 C C . ILE A 1 188 ? 11.584 27.236 -43.052 1.00 40.25 188 ILE A C 1
ATOM 1500 O O . ILE A 1 188 ? 10.954 27.955 -42.274 1.00 40.25 188 ILE A O 1
ATOM 1504 N N . ASP A 1 189 ? 11.103 26.981 -44.271 1.00 37.47 189 ASP A N 1
ATOM 1505 C CA . ASP A 1 189 ? 10.087 27.853 -44.891 1.00 37.47 189 ASP A CA 1
ATOM 1506 C C . ASP A 1 189 ? 8.609 27.455 -44.687 1.00 37.47 189 ASP A C 1
ATOM 1508 O O . ASP A 1 189 ? 7.710 27.996 -45.323 1.00 37.47 189 ASP A O 1
ATOM 1512 N N . HIS A 1 190 ? 8.312 26.569 -43.728 1.00 38.31 190 HIS A N 1
ATOM 1513 C CA . HIS A 1 190 ? 6.924 26.251 -43.338 1.00 38.31 190 HIS A CA 1
ATOM 1514 C C . HIS A 1 190 ? 6.508 26.770 -41.951 1.00 38.31 190 HIS A C 1
ATOM 1516 O O . HIS A 1 190 ? 5.485 26.351 -41.412 1.00 38.31 190 HIS A O 1
ATOM 1522 N N . LYS A 1 191 ? 7.245 27.731 -41.372 1.00 37.22 191 LYS A N 1
ATOM 1523 C CA . LYS A 1 191 ? 6.820 28.449 -40.148 1.00 37.22 191 LYS A CA 1
ATOM 1524 C C . LYS A 1 191 ? 6.456 29.925 -40.342 1.00 37.22 191 LYS A C 1
ATOM 1526 O O . LYS A 1 191 ? 6.150 30.594 -39.360 1.00 37.22 191 LYS A O 1
ATOM 1531 N N . LYS A 1 192 ? 6.428 30.436 -41.577 1.00 37.50 192 LYS A N 1
ATOM 1532 C CA . LYS A 1 192 ? 6.048 31.829 -41.881 1.00 37.50 192 LYS A CA 1
ATOM 1533 C C . LYS A 1 192 ? 4.777 31.959 -42.729 1.00 37.50 192 LYS A C 1
ATOM 1535 O O . LYS A 1 192 ? 4.697 32.819 -43.588 1.00 37.50 192 LYS A O 1
ATOM 1540 N N . LEU A 1 193 ? 3.747 31.161 -42.460 1.00 36.25 193 LEU A N 1
ATOM 1541 C CA . LEU A 1 193 ? 2.391 31.416 -42.971 1.00 36.25 193 LEU A CA 1
ATOM 1542 C C . LEU A 1 193 ? 1.376 31.102 -41.870 1.00 36.25 193 LEU A C 1
ATOM 1544 O O . LEU A 1 193 ? 0.772 30.036 -41.834 1.00 36.25 193 LEU A O 1
ATOM 1548 N N . GLY A 1 194 ? 1.248 32.018 -40.912 1.00 32.91 194 GLY A N 1
ATOM 1549 C CA . GLY A 1 194 ? 0.308 31.856 -39.805 1.00 32.91 194 GLY A CA 1
ATOM 1550 C C . GLY A 1 194 ? 0.290 33.010 -38.812 1.00 32.91 194 GLY A C 1
ATOM 1551 O O . GLY A 1 194 ? 0.124 32.770 -37.624 1.00 32.91 194 GLY A O 1
ATOM 1552 N N . SER A 1 195 ? 0.504 34.251 -39.253 1.00 34.38 195 SER A N 1
ATOM 1553 C CA . SER A 1 195 ? 0.253 35.413 -38.394 1.00 34.38 195 SER A CA 1
ATOM 1554 C C . SER A 1 195 ? 0.093 36.687 -39.220 1.00 34.38 195 SER A C 1
ATOM 1556 O O . SER A 1 195 ? 1.054 37.402 -39.494 1.00 34.38 195 SER A O 1
ATOM 1558 N N . GLY A 1 196 ? -1.148 36.969 -39.594 1.00 28.84 196 GLY A N 1
ATOM 1559 C CA . GLY A 1 196 ? -1.623 38.297 -39.957 1.00 28.84 196 GLY A CA 1
ATOM 1560 C C . GLY A 1 196 ? -3.120 38.238 -40.282 1.00 28.84 196 GLY A C 1
ATOM 1561 O O . GLY A 1 196 ? -3.544 37.222 -40.831 1.00 28.84 196 GLY A O 1
ATOM 1562 N N . PRO A 1 197 ? -3.930 39.280 -40.016 1.00 38.62 197 PRO A N 1
ATOM 1563 C CA . PRO A 1 197 ? -3.696 40.487 -39.213 1.00 38.62 197 PRO A CA 1
ATOM 1564 C C . PRO A 1 197 ? -4.770 40.690 -38.112 1.00 38.62 197 PRO A C 1
ATOM 1566 O O . PRO A 1 197 ? -5.885 40.190 -38.217 1.00 38.62 197 PRO A O 1
ATOM 1569 N N . ILE A 1 198 ? -4.488 41.501 -37.087 1.00 34.41 198 ILE A N 1
ATOM 1570 C CA . ILE A 1 198 ? -5.541 42.238 -36.364 1.00 34.41 198 ILE A CA 1
ATOM 1571 C C . ILE A 1 198 ? -5.112 43.701 -36.344 1.00 34.41 198 ILE A C 1
ATOM 1573 O O . ILE A 1 198 ? -4.056 44.047 -35.823 1.00 34.41 198 ILE A O 1
ATOM 1577 N N . ASN A 1 199 ? -5.922 44.528 -36.994 1.00 36.25 199 ASN A N 1
ATOM 1578 C CA . ASN A 1 199 ? -5.714 45.950 -37.214 1.00 36.25 199 ASN A CA 1
ATOM 1579 C C . ASN A 1 199 ? -6.714 46.725 -36.341 1.00 36.25 199 ASN A C 1
ATOM 1581 O O . ASN A 1 199 ? -7.910 46.482 -36.462 1.00 36.25 199 ASN A O 1
ATOM 1585 N N . PHE A 1 200 ? -6.239 47.627 -35.484 1.00 31.31 200 PHE A N 1
ATOM 1586 C CA . PHE A 1 200 ? -7.001 48.684 -34.794 1.00 31.31 200 PHE A CA 1
ATOM 1587 C C . PHE A 1 200 ? -5.952 49.681 -34.271 1.00 31.31 200 PHE A C 1
ATOM 1589 O O . PHE A 1 200 ? -5.011 49.249 -33.617 1.00 31.31 200 PHE A O 1
ATOM 1596 N N . ARG A 1 201 ? -6.007 50.999 -34.445 1.00 34.50 201 ARG A N 1
ATOM 1597 C CA . ARG A 1 201 ? -6.800 51.959 -35.226 1.00 34.50 201 ARG A CA 1
ATOM 1598 C C . ARG A 1 201 ? -6.039 53.290 -35.038 1.00 34.50 201 ARG A C 1
ATOM 1600 O O . ARG A 1 201 ? -5.364 53.443 -34.018 1.00 34.50 201 ARG A O 1
ATOM 1607 N N . SER A 1 202 ? -6.113 54.198 -36.008 1.00 42.25 202 SER A N 1
ATOM 1608 C CA . SER A 1 202 ? -5.653 55.589 -35.865 1.00 42.25 202 SER A CA 1
ATOM 1609 C C . SER A 1 202 ? -6.395 56.342 -34.766 1.00 42.25 202 SER A C 1
ATOM 1611 O O . SER A 1 202 ? -7.569 55.978 -34.510 1.00 42.25 202 SER A O 1
#

Foldseek 3Di:
DDPLVVLCVVQPLLDFDQFPLADPLQVVLVVVLSVQCGPPRPNVVPDDNLNSCVVRVQVSVVVVCVVDDLVLLQLQPCSVVVRTLSVVCVVQNLVVSLVSNVVSLVVCVVPPCPVDSVSVNSSSNSVSVSSVSVSSVVDDPPDPPPDVPDDPPPVPCPQADPPPRHGDPVNVVVVVVVVCPDDPDPPPPPPPDDDDDDDDDD

Radius of gyration: 27.01 Å; chains: 1; bounding box: 41×68×73 Å

Organism: NCBI:txid502049

Secondary structure (DSSP, 8-state):
--HHHHHHHHHGGGPPP--TT--HHHHHHHHHHHHHSSTT-TTTTT--HHHHIIIIIHHHHHHHHHTS-GGGGGGSTTGGGT--HHHHHHHH-HHHHHHHHHHHHHHHHHHT----HHHHHHHHHHHHHHHHHHHHHH---------TT--S-SS----B-TTT-PBPHHHHHHHHHHHT---TTTTSTTSSSS--------

pLDDT: mean 74.75, std 19.83, range [28.84, 96.06]